Protein AF-A0AAP4BSV8-F1 (afdb_monomer)

Foldseek 3Di:
DDDDDDDDDDDDDDDDDDDDPDDPDDPQPDPDPDPPDPPPDPLLVLLVVLLCVQVPAFADPLFDFAEAEDADQFQLVLCVSQAQADQEEEEFEPFLQRLLQSLLLLLLQLHAYTYDDPVCPVVVVVVCVRRQHQEYEYGADHPDDADDDSHGYDYDLQDQVSSCLQRVDRADEDEDADLLCLLVVSLPDARSDRYGYGHPVTGGHHDDDDRDHYHHRDDQARPSNHRQEEEESPFNSSSSSNCSSNVHRYHHAPDLQLQPDSVNLSSCRNRLSGRYYYGHCRCPGSPSNSVSSVVNSVNSVVVVVVVVVVVVVVVD

Mean predicted aligned error: 10.17 Å

pLDDT: mean 84.49, std 20.5, range [28.52, 98.69]

Solvent-accessible surface area (backbone atoms only — not comparable to full-atom values): 17661 Å² total; per-residue (Å²): 141,84,84,88,84,84,87,82,90,81,92,79,91,80,81,92,78,81,84,76,80,80,76,84,72,79,82,78,77,74,88,68,82,71,81,76,78,82,73,84,60,67,65,55,62,54,36,56,49,30,19,49,62,56,64,72,56,67,54,48,83,89,54,61,71,33,42,43,49,49,62,62,73,39,13,64,66,46,35,64,74,70,45,82,55,35,57,31,38,35,37,12,18,86,43,67,23,22,42,31,45,38,32,24,53,15,16,34,21,36,24,44,35,31,46,53,48,82,91,46,45,69,57,54,54,49,48,40,60,67,25,56,30,46,33,36,43,29,21,62,82,46,100,68,76,77,40,88,68,93,35,39,43,49,71,57,40,62,41,73,66,52,47,25,42,28,66,78,40,78,63,49,77,44,76,38,77,53,80,67,45,50,36,52,57,49,45,69,54,56,56,62,38,55,52,32,46,39,35,68,82,40,70,67,75,66,52,90,78,75,94,57,77,62,58,65,71,48,73,74,66,34,79,86,22,50,52,56,32,39,31,38,54,86,22,39,48,43,39,46,25,31,41,23,11,31,52,35,70,53,44,72,32,91,49,83,55,36,75,85,32,65,70,33,30,29,76,48,29,75,31,42,67,22,45,28,40,35,43,18,58,87,57,50,50,34,67,55,37,22,46,48,46,51,53,23,51,55,50,48,53,52,53,43,56,54,51,54,55,54,59,59,65,75,75,111

Nearest PDB structures (foldseek):
  8iqu-assembly1_A  TM=2.273E-01  e=2.291E-02  Mycobacterium tuberculosis
  2nt4-assembly1_A  TM=2.926E-01  e=5.417E-01  Myxococcus xanthus
  3kd8-assembly1_A  TM=3.558E-01  e=9.954E-01  Thermoplasma acidophilum
  4a8p-assembly2_F  TM=1.954E-01  e=2.948E-01  Enterococcus faecalis
  8b2l-assembly1_Z1  TM=3.289E-01  e=7.411E+00  Nicotiana tabacum

Structure (mmCIF, N/CA/C/O backbone):
data_AF-A0AAP4BSV8-F1
#
_entry.id   AF-A0AAP4BSV8-F1
#
loop_
_atom_site.group_PDB
_atom_site.id
_atom_site.type_symbol
_atom_site.label_atom_id
_atom_site.label_alt_id
_atom_site.label_comp_id
_atom_site.label_asym_id
_atom_site.label_entity_id
_atom_site.label_seq_id
_atom_site.pdbx_PDB_ins_code
_atom_site.Cartn_x
_atom_site.Cartn_y
_atom_site.Cartn_z
_atom_site.occupancy
_atom_site.B_iso_or_equiv
_atom_site.auth_seq_id
_atom_site.auth_comp_id
_atom_site.auth_asym_id
_atom_site.auth_atom_id
_atom_site.pdbx_PDB_model_num
ATOM 1 N N . MET A 1 1 ? 46.803 75.742 -27.171 1.00 46.88 1 MET A N 1
ATOM 2 C CA . MET A 1 1 ? 45.888 75.940 -26.024 1.00 46.88 1 MET A CA 1
ATOM 3 C C . MET A 1 1 ? 44.944 77.103 -26.312 1.00 46.88 1 MET A C 1
ATOM 5 O O . MET A 1 1 ? 45.429 78.212 -26.496 1.00 46.88 1 MET A O 1
ATOM 9 N N . PRO A 1 2 ? 43.637 76.834 -26.452 1.00 40.62 2 PRO A N 1
ATOM 10 C CA . PRO A 1 2 ? 42.575 77.647 -25.816 1.00 40.62 2 PRO A CA 1
ATOM 11 C C . PRO A 1 2 ? 41.444 76.742 -25.249 1.00 40.62 2 PRO A C 1
ATOM 13 O O . PRO A 1 2 ? 41.172 75.685 -25.802 1.00 40.62 2 PRO A O 1
ATOM 16 N N . ARG A 1 3 ? 40.975 76.916 -24.003 1.00 32.66 3 ARG A N 1
ATOM 17 C CA . ARG A 1 3 ? 39.917 77.807 -23.453 1.00 32.66 3 ARG A CA 1
ATOM 18 C C . ARG A 1 3 ? 38.458 77.500 -23.868 1.00 32.66 3 ARG A C 1
ATOM 20 O O . ARG A 1 3 ? 38.075 77.717 -25.007 1.00 32.66 3 ARG A O 1
ATOM 27 N N . LEU A 1 4 ? 37.695 77.063 -22.849 1.00 39.03 4 LEU A N 1
ATOM 28 C CA . LEU A 1 4 ? 36.271 77.275 -22.502 1.00 39.03 4 LEU A CA 1
ATOM 29 C C . LEU A 1 4 ? 35.324 77.915 -23.547 1.00 39.03 4 LEU A C 1
ATOM 31 O O . LEU A 1 4 ? 35.556 79.057 -23.928 1.00 39.03 4 LEU A O 1
ATOM 35 N N . ASN A 1 5 ? 34.157 77.303 -23.826 1.00 33.84 5 ASN A N 1
ATOM 36 C CA . ASN A 1 5 ? 32.865 77.580 -23.146 1.00 33.84 5 ASN A CA 1
ATOM 37 C C . ASN A 1 5 ? 31.612 77.026 -23.884 1.00 33.84 5 ASN A C 1
ATOM 39 O O . ASN A 1 5 ? 31.469 77.190 -25.086 1.00 33.84 5 ASN A O 1
ATOM 43 N N . HIS A 1 6 ? 30.655 76.557 -23.066 1.00 32.72 6 HIS A N 1
ATOM 44 C CA . HIS A 1 6 ? 29.184 76.722 -23.142 1.00 32.72 6 HIS A CA 1
ATOM 45 C C . HIS A 1 6 ? 28.237 75.879 -24.036 1.00 32.72 6 HIS A C 1
ATOM 47 O O . HIS A 1 6 ? 28.282 75.939 -25.257 1.00 32.72 6 HIS A O 1
ATOM 53 N N . ARG A 1 7 ? 27.209 75.359 -23.317 1.00 32.00 7 ARG A N 1
ATOM 54 C CA . ARG A 1 7 ? 25.791 75.074 -23.674 1.00 32.00 7 ARG A CA 1
ATOM 55 C C . ARG A 1 7 ? 25.569 73.802 -24.526 1.00 32.00 7 ARG A C 1
ATOM 57 O O . ARG A 1 7 ? 26.302 73.562 -25.463 1.00 32.00 7 ARG A O 1
ATOM 64 N N . SER A 1 8 ? 24.636 72.889 -24.230 1.00 33.53 8 SER A N 1
ATOM 65 C CA . SER A 1 8 ? 23.230 73.069 -23.842 1.00 33.53 8 SER A CA 1
ATOM 66 C C . SER A 1 8 ? 22.633 71.826 -23.156 1.00 33.53 8 SER A C 1
ATOM 68 O O . SER A 1 8 ? 23.119 70.710 -23.298 1.00 33.53 8 SER A O 1
ATOM 70 N N . VAL A 1 9 ? 21.532 72.074 -22.451 1.00 38.56 9 VAL A N 1
ATOM 71 C CA . VAL A 1 9 ? 20.581 71.144 -21.824 1.00 38.56 9 VAL A CA 1
ATOM 72 C C . VAL A 1 9 ? 19.938 70.193 -22.842 1.00 38.56 9 VAL A C 1
ATOM 74 O O . VAL A 1 9 ? 19.409 70.676 -23.837 1.00 38.56 9 VAL A O 1
ATOM 77 N N . VAL A 1 10 ? 19.864 68.892 -22.528 1.00 35.00 10 VAL A N 1
ATOM 78 C CA . VAL A 1 10 ? 18.750 68.003 -22.917 1.00 35.00 10 VAL A CA 1
ATOM 79 C C . VAL A 1 10 ? 18.507 67.015 -21.773 1.00 35.00 10 VAL A C 1
ATOM 81 O O . VAL A 1 10 ? 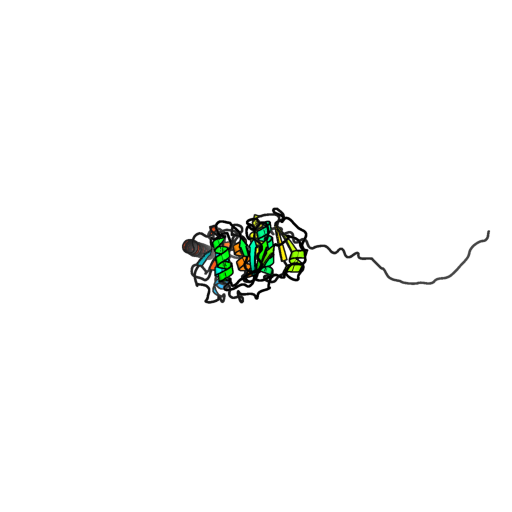19.396 66.260 -21.387 1.00 35.00 10 VAL A O 1
ATOM 84 N N . ALA A 1 11 ? 17.300 67.049 -21.214 1.00 37.69 11 ALA A N 1
ATOM 85 C CA . ALA A 1 11 ? 16.791 66.038 -20.300 1.00 37.69 11 ALA A CA 1
ATOM 86 C C . ALA A 1 11 ? 16.313 64.818 -21.101 1.00 37.69 11 ALA A C 1
ATOM 88 O O . ALA A 1 11 ? 15.566 64.977 -22.065 1.00 37.69 11 ALA A O 1
ATOM 89 N N . ALA A 1 12 ? 16.692 63.613 -20.675 1.00 35.62 12 ALA A N 1
ATOM 90 C CA . ALA A 1 12 ? 16.056 62.374 -21.106 1.00 35.62 12 ALA A CA 1
ATOM 91 C C . ALA A 1 12 ? 15.935 61.421 -19.908 1.00 35.62 12 ALA A C 1
ATOM 93 O O . ALA A 1 12 ? 16.920 60.912 -19.379 1.00 35.62 12 ALA A O 1
ATOM 94 N N . VAL A 1 13 ? 14.692 61.236 -19.472 1.00 42.44 13 VAL A N 1
ATOM 95 C CA . VAL A 1 13 ? 14.229 60.214 -18.531 1.00 42.44 13 VAL A CA 1
ATOM 96 C C . VAL A 1 13 ? 14.173 58.887 -19.281 1.00 42.44 13 VAL A C 1
ATOM 98 O O . VAL A 1 13 ? 13.345 58.792 -20.179 1.00 42.44 13 VAL A O 1
ATOM 101 N N . ILE A 1 14 ? 14.972 57.871 -18.920 1.00 38.41 14 ILE A N 1
ATOM 102 C CA . ILE A 1 14 ? 14.702 56.466 -19.291 1.00 38.41 14 ILE A CA 1
ATOM 103 C C . ILE A 1 14 ? 15.119 55.502 -18.163 1.00 38.41 14 ILE A C 1
ATOM 105 O O . ILE A 1 14 ? 16.295 55.316 -17.872 1.00 38.41 14 ILE A O 1
ATOM 109 N N . ALA A 1 15 ? 14.076 54.928 -17.558 1.00 34.94 15 ALA A N 1
ATOM 110 C CA . ALA A 1 15 ? 13.873 53.560 -17.075 1.00 34.94 15 ALA A CA 1
ATOM 111 C C . ALA A 1 15 ? 15.002 52.802 -16.348 1.00 34.94 15 ALA A C 1
ATOM 113 O O . ALA A 1 15 ? 15.969 52.319 -16.932 1.00 34.94 15 ALA A O 1
ATOM 114 N N . ALA A 1 16 ? 14.734 52.546 -15.065 1.00 40.34 16 ALA A N 1
ATOM 115 C CA . ALA A 1 16 ? 15.306 51.455 -14.294 1.00 40.34 16 ALA A CA 1
ATOM 116 C C . ALA A 1 16 ? 15.077 50.104 -14.996 1.00 40.34 16 ALA A C 1
ATOM 118 O O . ALA A 1 16 ? 13.943 49.725 -15.274 1.00 40.34 16 ALA A O 1
ATOM 119 N N . SER A 1 17 ? 16.158 49.368 -15.240 1.00 38.34 17 SER A N 1
ATOM 120 C CA . SER A 1 17 ? 16.124 47.941 -15.566 1.00 38.34 17 SER A CA 1
ATOM 121 C C . SER A 1 17 ? 16.966 47.211 -14.527 1.00 38.34 17 SER A C 1
ATOM 123 O O . SER A 1 17 ? 18.169 47.028 -14.689 1.00 38.34 17 SER A O 1
ATOM 125 N N . GLY A 1 18 ? 16.329 46.863 -13.408 1.00 37.81 18 GLY A N 1
ATOM 126 C CA . GLY A 1 18 ? 16.858 45.879 -12.474 1.00 37.81 18 GLY A CA 1
ATOM 127 C C . GLY A 1 18 ? 16.617 44.494 -13.059 1.00 37.81 18 GLY A C 1
ATOM 128 O O . GLY A 1 18 ? 15.476 44.047 -13.138 1.00 37.81 18 GLY A O 1
ATOM 129 N N . LEU A 1 19 ? 17.689 43.841 -13.501 1.00 37.50 19 LEU A N 1
ATOM 130 C CA . LEU A 1 19 ? 17.697 42.424 -13.847 1.00 37.50 19 LEU A CA 1
ATOM 131 C C . LEU A 1 19 ? 17.402 41.618 -12.576 1.00 37.50 19 LEU A C 1
ATOM 133 O O . LEU A 1 19 ? 18.272 41.452 -11.724 1.00 37.50 19 LEU A O 1
ATOM 137 N N . VAL A 1 20 ? 16.168 41.137 -12.439 1.00 38.03 20 VAL A N 1
ATOM 138 C CA . VAL A 1 20 ? 15.839 40.078 -11.483 1.00 38.03 20 VAL A CA 1
ATOM 139 C C . VAL A 1 20 ? 16.208 38.767 -12.160 1.00 38.03 20 VAL A C 1
ATOM 141 O O . VAL A 1 20 ? 15.549 38.329 -13.100 1.00 38.03 20 VAL A O 1
ATOM 144 N N . VAL A 1 21 ? 17.305 38.165 -11.711 1.00 39.47 21 VAL A N 1
ATOM 145 C CA . VAL A 1 21 ? 17.644 36.785 -12.053 1.00 39.47 21 VAL A CA 1
ATOM 146 C C . VAL A 1 21 ? 16.667 35.904 -11.276 1.00 39.47 21 VAL A C 1
ATOM 148 O O . VAL A 1 21 ? 16.789 35.755 -10.062 1.00 39.47 21 VAL A O 1
ATOM 151 N N . SER A 1 22 ? 15.651 35.373 -11.957 1.00 36.69 22 SER A N 1
ATOM 152 C CA . SER A 1 22 ? 14.768 34.352 -11.395 1.00 36.69 22 SER A CA 1
ATOM 153 C C . SER A 1 22 ? 15.558 33.059 -11.203 1.00 36.69 22 SER A C 1
ATOM 155 O O . SER A 1 22 ? 15.749 32.283 -12.136 1.00 36.69 22 SER A O 1
ATOM 157 N N . SER A 1 23 ? 16.026 32.846 -9.976 1.00 32.56 23 SER A N 1
ATOM 158 C CA . SER A 1 23 ? 16.432 31.537 -9.472 1.00 32.56 23 SER A CA 1
ATOM 159 C C . SER A 1 23 ? 15.206 30.622 -9.481 1.00 32.56 23 SER A C 1
ATOM 161 O O . SER A 1 23 ? 14.243 30.879 -8.759 1.00 32.56 23 SER A O 1
ATOM 163 N N . CYS A 1 24 ? 15.222 29.573 -10.304 1.00 31.25 24 CYS A N 1
ATOM 164 C CA . CYS A 1 24 ? 14.323 28.438 -10.127 1.00 31.25 24 CYS A CA 1
ATOM 165 C C . CYS A 1 24 ? 14.806 27.674 -8.895 1.00 31.25 24 CYS A C 1
ATOM 167 O O . CYS A 1 24 ? 15.726 26.867 -8.974 1.00 31.25 24 CYS A O 1
ATOM 169 N N . SER A 1 25 ? 14.237 27.999 -7.740 1.00 28.52 25 SER A N 1
ATOM 170 C CA . SER A 1 25 ? 14.427 27.222 -6.522 1.00 28.52 25 SER A CA 1
ATOM 171 C C . SER A 1 25 ? 13.601 25.946 -6.657 1.00 28.52 25 SER A C 1
ATOM 173 O O . SER A 1 25 ? 12.371 26.010 -6.662 1.00 28.52 25 SER A O 1
ATOM 175 N N . SER A 1 26 ? 14.267 24.801 -6.777 1.00 33.31 26 SER A N 1
ATOM 176 C CA . SER A 1 26 ? 13.668 23.505 -6.476 1.00 33.31 26 SER A CA 1
ATOM 177 C C . SER A 1 26 ? 13.099 23.573 -5.059 1.00 33.31 26 SER A C 1
ATOM 179 O O . SER A 1 26 ? 13.812 23.855 -4.093 1.00 33.31 26 SER A O 1
ATOM 181 N N . VAL A 1 27 ? 11.787 23.398 -4.930 1.00 35.03 27 VAL A N 1
ATOM 182 C CA . VAL A 1 27 ? 11.138 23.284 -3.626 1.00 35.03 27 VAL A CA 1
ATOM 183 C C . VAL A 1 27 ? 11.462 21.886 -3.110 1.00 35.03 27 VAL A C 1
ATOM 185 O O . VAL A 1 27 ? 10.735 20.938 -3.369 1.00 35.03 27 VAL A O 1
ATOM 188 N N . GLN A 1 28 ? 12.587 21.755 -2.409 1.00 33.84 28 GLN A N 1
ATOM 189 C CA . GLN A 1 28 ? 12.872 20.595 -1.570 1.00 33.84 28 GLN A CA 1
ATOM 190 C C . GLN A 1 28 ? 11.806 20.582 -0.461 1.00 33.84 28 GLN A C 1
ATOM 192 O O . GLN A 1 28 ? 11.874 21.372 0.487 1.00 33.84 28 GLN A O 1
ATOM 197 N N . GLN A 1 29 ? 10.776 19.744 -0.584 1.00 39.06 29 GLN A N 1
ATOM 198 C CA . GLN A 1 29 ? 9.892 19.458 0.543 1.00 39.06 29 GLN A CA 1
ATOM 199 C C . GLN A 1 29 ? 10.642 18.545 1.512 1.00 39.06 29 GLN A C 1
ATOM 201 O O . GLN A 1 29 ? 10.517 17.326 1.478 1.00 39.06 29 GLN A O 1
ATOM 206 N N . ASN A 1 30 ? 11.437 19.153 2.390 1.00 30.92 30 ASN A N 1
ATOM 207 C CA . ASN A 1 30 ? 11.911 18.471 3.583 1.00 30.92 30 ASN A CA 1
ATOM 208 C C . ASN A 1 30 ? 10.678 18.087 4.411 1.00 30.92 30 ASN A C 1
ATOM 210 O O . ASN A 1 30 ? 9.953 18.962 4.894 1.00 30.92 30 ASN A O 1
ATOM 214 N N . PHE A 1 31 ? 10.444 16.786 4.582 1.00 37.56 31 PHE A N 1
ATOM 215 C CA . PHE A 1 31 ? 9.524 16.250 5.583 1.00 37.56 31 PHE A CA 1
ATOM 216 C C . PHE A 1 31 ? 10.118 16.486 6.982 1.00 37.56 31 PHE A C 1
ATOM 218 O O . PHE A 1 31 ? 10.546 15.566 7.670 1.00 37.56 31 PHE A O 1
ATOM 225 N N . GLU A 1 32 ? 10.184 17.749 7.406 1.00 32.62 32 GLU A N 1
ATOM 226 C CA . GLU A 1 32 ? 10.382 18.088 8.809 1.00 32.62 32 GLU A CA 1
ATOM 227 C C . GLU A 1 32 ? 9.056 17.874 9.540 1.00 32.62 32 GLU A C 1
ATOM 229 O O . GLU A 1 32 ? 8.048 18.537 9.274 1.00 32.62 32 GLU A O 1
ATOM 234 N N . SER A 1 33 ? 9.067 16.925 10.472 1.00 39.56 33 SER A N 1
ATOM 235 C CA . SER A 1 33 ? 7.995 16.645 11.420 1.00 39.56 33 SER A CA 1
ATOM 236 C C . SER A 1 33 ? 7.622 17.930 12.158 1.00 39.56 33 SER A C 1
ATOM 238 O O . SER A 1 33 ? 8.294 18.335 13.108 1.00 39.56 33 SER A O 1
ATOM 240 N N . ARG A 1 34 ? 6.553 18.610 11.730 1.00 30.83 34 ARG A N 1
ATOM 241 C CA . ARG A 1 34 ? 6.022 19.744 12.493 1.00 30.83 34 ARG A CA 1
ATOM 242 C C . ARG A 1 34 ? 5.611 19.231 13.877 1.00 30.83 34 ARG A C 1
ATOM 244 O O . ARG A 1 34 ? 4.806 18.301 13.942 1.00 30.83 34 ARG A O 1
ATOM 251 N N . PRO A 1 35 ? 6.095 19.827 14.983 1.00 32.84 35 PRO A N 1
ATOM 252 C CA . PRO A 1 35 ? 5.548 19.546 16.300 1.00 32.84 35 PRO A CA 1
ATOM 253 C C . PRO A 1 35 ? 4.072 19.940 16.277 1.00 32.84 35 PRO A C 1
ATOM 255 O O . PRO A 1 35 ? 3.742 21.107 16.058 1.00 32.84 35 PRO A O 1
ATOM 258 N N . PHE A 1 36 ? 3.187 18.958 16.425 1.00 43.47 36 PHE A N 1
ATOM 259 C CA . PHE A 1 36 ? 1.752 19.188 16.339 1.00 43.47 36 PHE A CA 1
ATOM 260 C C . PHE A 1 36 ? 1.320 20.085 17.502 1.00 43.47 36 PHE A C 1
ATOM 262 O O . PHE A 1 36 ? 1.534 19.769 18.677 1.00 43.47 36 PHE A O 1
ATOM 269 N N . GLU A 1 37 ? 0.748 21.240 17.173 1.00 32.34 37 GLU A N 1
ATOM 270 C CA . GLU A 1 37 ? 0.267 22.203 18.151 1.00 32.34 37 GLU A CA 1
ATOM 271 C C . GLU A 1 37 ? -0.850 21.541 18.969 1.00 32.34 37 GLU A C 1
ATOM 273 O O . GLU A 1 37 ? -1.891 21.140 18.440 1.00 32.34 37 GLU A O 1
ATOM 278 N N . LYS A 1 38 ? -0.600 21.359 20.271 1.00 34.72 38 LYS A N 1
ATOM 279 C CA . LYS A 1 38 ? -1.484 20.673 21.220 1.00 34.72 38 LYS A CA 1
ATOM 280 C C . LYS A 1 38 ? -2.766 21.487 21.413 1.00 34.72 38 LYS A C 1
ATOM 282 O O . LYS A 1 38 ? -2.924 22.216 22.393 1.00 34.72 38 LYS A O 1
ATOM 287 N N . THR A 1 39 ? -3.690 21.371 20.464 1.00 37.72 39 THR A N 1
ATOM 288 C CA . THR A 1 39 ? -5.001 22.013 20.537 1.00 37.72 39 THR A CA 1
ATOM 289 C C . THR A 1 39 ? -5.769 21.371 21.684 1.00 37.72 39 THR A C 1
ATOM 291 O O . THR A 1 39 ? -6.275 20.256 21.592 1.00 37.72 39 THR A O 1
ATOM 294 N N . THR A 1 40 ? -5.832 22.095 22.798 1.00 41.22 40 THR A N 1
ATOM 295 C CA . THR A 1 40 ? -6.546 21.729 24.029 1.00 41.22 40 THR A CA 1
ATOM 296 C C . THR A 1 40 ? -8.054 21.968 23.850 1.00 41.22 40 THR A C 1
ATOM 298 O O . THR A 1 40 ? -8.695 22.636 24.655 1.00 41.22 40 THR A O 1
ATOM 301 N N . SER A 1 41 ? -8.638 21.467 22.759 1.00 42.50 41 SER A N 1
ATOM 302 C CA . SER A 1 41 ? -10.089 21.274 22.694 1.00 42.50 41 SER A CA 1
ATOM 303 C C . SER A 1 41 ? -10.416 19.998 23.465 1.00 42.50 41 SER A C 1
ATOM 305 O O . SER A 1 41 ? -9.626 19.054 23.450 1.00 42.50 41 SER A O 1
ATOM 307 N N . ALA A 1 42 ? -11.531 19.981 24.199 1.00 53.31 42 ALA A N 1
ATOM 308 C CA . ALA A 1 42 ? -11.910 18.874 25.070 1.00 53.31 42 ALA A CA 1
ATOM 309 C C . ALA A 1 42 ? -11.881 17.548 24.292 1.00 53.31 42 ALA A C 1
ATOM 311 O O . ALA A 1 42 ? -12.750 17.275 23.467 1.00 53.31 42 ALA A O 1
ATOM 312 N N . ILE A 1 43 ? -10.857 16.744 24.578 1.00 60.38 43 ILE A N 1
ATOM 313 C CA . ILE A 1 43 ? -10.522 15.487 23.904 1.00 60.38 43 ILE A CA 1
ATOM 314 C C . ILE A 1 43 ? -11.758 14.598 23.619 1.00 60.38 43 ILE A C 1
ATOM 316 O O . ILE A 1 43 ? -11.852 14.073 22.511 1.00 60.38 43 ILE A O 1
ATOM 320 N N . PRO A 1 44 ? -12.755 14.464 24.522 1.00 57.97 44 PRO A N 1
ATOM 321 C CA . PRO A 1 44 ? -13.939 13.644 24.250 1.00 57.97 44 PRO A CA 1
ATOM 322 C C . PRO A 1 44 ? -14.853 14.149 23.123 1.00 57.97 44 PRO A C 1
ATOM 324 O O . PRO A 1 44 ? -15.374 13.344 22.349 1.00 57.97 44 PRO A O 1
ATOM 327 N N . THR A 1 45 ? -15.013 15.468 22.969 1.00 62.75 45 THR A N 1
ATOM 328 C CA . THR A 1 45 ? -15.819 16.054 21.884 1.00 62.75 45 THR A CA 1
ATOM 329 C C . THR A 1 45 ? -15.213 15.720 20.520 1.00 62.75 45 THR A C 1
ATOM 331 O O . THR A 1 45 ? -15.944 15.406 19.581 1.00 62.75 45 THR A O 1
ATOM 334 N N . ALA A 1 46 ? -13.879 15.698 20.432 1.00 77.81 46 ALA A N 1
ATOM 335 C CA . ALA A 1 46 ? -13.162 15.310 19.220 1.00 77.81 46 ALA A CA 1
ATOM 336 C C . ALA A 1 46 ? -13.372 13.824 18.866 1.00 77.81 46 ALA A C 1
ATOM 338 O O . ALA A 1 46 ? -13.555 13.499 17.696 1.00 77.81 46 ALA A O 1
ATOM 339 N N . ILE A 1 47 ? -13.432 12.924 19.857 1.00 86.56 47 ILE A N 1
ATOM 340 C CA . ILE A 1 47 ? -13.689 11.491 19.617 1.00 86.56 47 ILE A CA 1
ATOM 341 C C . ILE A 1 47 ? -15.118 11.243 19.122 1.00 86.56 47 ILE A C 1
ATOM 343 O O . ILE A 1 47 ? -15.320 10.442 18.211 1.00 86.56 47 ILE A O 1
ATOM 347 N N . ASN A 1 48 ? -16.120 11.923 19.685 1.00 86.25 48 ASN A N 1
ATOM 348 C CA . ASN A 1 48 ? -17.507 11.779 19.228 1.00 86.25 48 ASN A CA 1
ATOM 349 C C . ASN A 1 48 ? -17.706 12.332 17.809 1.00 86.25 48 ASN A C 1
ATOM 351 O O . ASN A 1 48 ? -18.431 11.731 17.014 1.00 86.25 48 ASN A O 1
ATOM 355 N N . GLN A 1 49 ? -17.024 13.428 17.468 1.00 88.56 49 GLN A N 1
ATOM 356 C CA . GLN A 1 49 ? -16.996 13.939 16.101 1.00 88.56 49 GLN A CA 1
ATOM 357 C C . GLN A 1 49 ? -16.338 12.933 15.145 1.00 88.56 49 GLN A C 1
ATOM 359 O O . GLN A 1 49 ? -16.958 12.552 14.155 1.00 88.56 49 GLN A O 1
ATOM 364 N N . ALA A 1 50 ? -15.143 12.437 15.477 1.00 91.38 50 ALA A N 1
ATOM 365 C CA . ALA A 1 50 ? -14.438 11.453 14.657 1.00 91.38 50 ALA A CA 1
ATOM 366 C C . ALA A 1 50 ? -15.255 10.162 14.471 1.00 91.38 50 ALA A C 1
ATOM 368 O O . ALA A 1 50 ? -15.332 9.623 13.370 1.00 91.38 50 ALA A O 1
ATOM 369 N N . ARG A 1 51 ? -15.952 9.704 15.522 1.00 92.81 51 ARG A N 1
ATOM 370 C CA . ARG A 1 51 ? -16.906 8.587 15.451 1.00 92.81 51 ARG A CA 1
ATOM 371 C C . ARG A 1 51 ? -17.993 8.841 14.407 1.00 92.81 51 ARG A C 1
ATOM 373 O O . ARG A 1 51 ? -18.272 7.965 13.596 1.00 92.81 51 ARG A O 1
ATOM 380 N N . SER A 1 52 ? -18.606 10.023 14.429 1.00 92.00 52 SER A N 1
ATOM 381 C CA . SER A 1 52 ? -19.638 10.408 13.458 1.00 92.00 52 SER A CA 1
ATOM 382 C C . SER A 1 52 ? -19.081 10.422 12.031 1.00 92.00 52 SER A C 1
ATOM 384 O O . SER A 1 52 ? -19.671 9.834 11.130 1.00 92.00 52 SER A O 1
ATOM 386 N N . GLU A 1 53 ? -17.904 11.017 11.827 1.00 91.25 53 GLU A N 1
ATOM 387 C CA . GLU A 1 53 ? -17.233 11.060 10.521 1.00 91.25 53 GLU A CA 1
ATOM 388 C C . GLU A 1 53 ? -16.890 9.665 9.987 1.00 91.25 53 GLU A C 1
ATOM 390 O O . GLU A 1 53 ? -17.018 9.416 8.790 1.00 91.25 53 GLU A O 1
ATOM 395 N N . ASN A 1 54 ? -16.485 8.744 10.861 1.00 93.38 54 ASN A N 1
ATOM 396 C CA . ASN A 1 54 ? -16.181 7.366 10.489 1.00 93.38 54 ASN A CA 1
ATOM 397 C C . ASN A 1 54 ? -17.438 6.574 10.112 1.00 93.38 54 ASN A C 1
ATOM 399 O O . ASN A 1 54 ? -17.405 5.820 9.142 1.00 93.38 54 ASN A O 1
ATOM 403 N N . LEU A 1 55 ? -18.538 6.757 10.848 1.00 91.19 55 LEU A N 1
ATOM 404 C CA . LEU A 1 55 ? -19.796 6.032 10.632 1.00 91.19 55 LEU A CA 1
ATOM 405 C C . LEU A 1 55 ? -20.626 6.575 9.459 1.00 91.19 55 LEU A C 1
ATOM 407 O O . LEU A 1 55 ? -21.370 5.815 8.849 1.00 91.19 55 LEU A O 1
ATOM 411 N N . ASN A 1 56 ? -20.495 7.860 9.117 1.00 89.62 56 ASN A N 1
ATOM 412 C CA . ASN A 1 56 ? -21.253 8.490 8.027 1.00 89.62 56 ASN A CA 1
ATOM 413 C C . ASN A 1 56 ? -20.664 8.228 6.627 1.00 89.62 56 ASN A C 1
ATOM 415 O O . ASN A 1 56 ? -21.082 8.857 5.654 1.00 89.62 56 ASN A O 1
ATOM 419 N N . ARG A 1 57 ? -19.671 7.341 6.501 1.00 86.56 57 ARG A N 1
ATOM 420 C CA . ARG A 1 57 ? -19.059 7.005 5.210 1.00 86.56 57 ARG A CA 1
ATOM 421 C C . ARG A 1 57 ? -19.938 6.019 4.447 1.00 86.56 57 ARG A C 1
ATOM 423 O O . ARG A 1 57 ? -20.380 5.019 5.003 1.00 86.56 57 ARG A O 1
ATOM 430 N N . PHE A 1 58 ? -20.114 6.266 3.154 1.00 87.44 58 PHE A N 1
ATOM 431 C CA . PHE A 1 58 ? -20.638 5.261 2.236 1.00 87.44 58 PHE A CA 1
ATOM 432 C C . PHE A 1 58 ? -19.505 4.301 1.879 1.00 87.44 58 PHE A C 1
ATOM 434 O O . PHE A 1 58 ? -18.491 4.723 1.325 1.00 87.44 58 PHE A O 1
ATOM 441 N N . VAL A 1 59 ? -19.662 3.031 2.244 1.00 89.12 59 VAL A N 1
ATOM 442 C CA . VAL A 1 59 ? -18.692 1.969 1.962 1.00 89.12 59 VAL A CA 1
ATOM 443 C C . VAL A 1 59 ? -19.338 0.961 1.024 1.00 89.12 59 VAL A C 1
ATOM 445 O O . VAL A 1 59 ? -20.514 0.649 1.186 1.00 89.12 59 VAL A O 1
ATOM 448 N N . ASP A 1 60 ? -18.582 0.491 0.034 1.00 87.00 60 ASP A N 1
ATOM 449 C CA . ASP A 1 60 ? -19.053 -0.510 -0.926 1.00 87.00 60 ASP A CA 1
ATOM 450 C C . ASP A 1 60 ? -19.434 -1.813 -0.197 1.00 87.00 60 ASP A C 1
ATOM 452 O O . ASP A 1 60 ? -18.674 -2.299 0.644 1.00 87.00 60 ASP A O 1
ATOM 456 N N . ASP A 1 61 ? -20.589 -2.395 -0.538 1.00 85.69 61 ASP A N 1
ATOM 457 C CA . ASP A 1 61 ? -21.115 -3.629 0.067 1.00 85.69 61 ASP A CA 1
ATOM 458 C C . ASP A 1 61 ? -20.189 -4.844 -0.131 1.00 85.69 61 ASP A C 1
ATOM 460 O O . ASP A 1 61 ? -20.321 -5.858 0.561 1.00 85.69 61 ASP A O 1
ATOM 464 N N . ALA A 1 62 ? -19.240 -4.763 -1.071 1.00 85.69 62 ALA A N 1
ATOM 465 C CA . ALA A 1 62 ? -18.187 -5.757 -1.231 1.00 85.69 62 ALA A CA 1
ATOM 466 C C . ALA A 1 62 ? -17.278 -5.862 0.006 1.00 85.69 62 ALA A C 1
ATOM 468 O O . ALA A 1 62 ? -16.696 -6.927 0.234 1.00 85.69 62 ALA A O 1
ATOM 469 N N . TYR A 1 63 ? -17.161 -4.794 0.802 1.00 86.12 63 TYR A N 1
ATOM 470 C CA . TYR A 1 63 ? -16.394 -4.808 2.039 1.00 86.12 63 TYR A CA 1
ATOM 471 C C . TYR A 1 63 ? -17.260 -5.282 3.201 1.00 86.12 63 TYR A C 1
ATOM 473 O O . TYR A 1 63 ? -18.335 -4.737 3.460 1.00 86.12 63 TYR A O 1
ATOM 481 N N . PRO A 1 64 ? -16.800 -6.290 3.957 1.00 82.81 64 PRO A N 1
ATOM 482 C CA . PRO A 1 64 ? -17.583 -6.798 5.060 1.00 82.81 64 PRO A CA 1
ATOM 483 C C . PRO A 1 64 ? -17.704 -5.719 6.142 1.00 82.81 64 PRO A C 1
ATOM 485 O O . PRO A 1 64 ? -16.726 -5.063 6.496 1.00 82.81 64 PRO A O 1
ATOM 488 N N . ASN A 1 65 ? -18.898 -5.583 6.721 1.00 90.12 65 ASN A N 1
ATOM 489 C CA . ASN A 1 65 ? -19.154 -4.689 7.850 1.00 90.12 65 ASN A CA 1
ATOM 490 C C . ASN A 1 65 ? -18.541 -5.251 9.151 1.00 90.12 65 ASN A C 1
ATOM 492 O O . ASN A 1 65 ? -19.250 -5.685 10.058 1.00 90.12 65 ASN A O 1
ATOM 496 N N . ARG A 1 66 ? -17.211 -5.373 9.176 1.00 94.38 66 ARG A N 1
ATOM 497 C CA . ARG A 1 66 ? -16.401 -5.881 10.285 1.00 94.38 66 ARG A CA 1
ATOM 498 C C . ARG A 1 66 ? -14.960 -5.392 10.160 1.00 94.38 66 ARG A C 1
ATOM 500 O O . ARG A 1 66 ? -14.487 -5.074 9.072 1.00 94.38 66 ARG A O 1
ATOM 507 N N . VAL A 1 67 ? -14.234 -5.485 11.268 1.00 97.56 67 VAL A N 1
ATOM 508 C CA . VAL A 1 67 ? -12.784 -5.285 11.290 1.00 97.56 67 VAL A CA 1
ATOM 509 C C . VAL A 1 67 ? -12.068 -6.440 10.581 1.00 97.56 67 VAL A C 1
ATOM 511 O O . VAL A 1 67 ? -12.283 -7.618 10.890 1.00 97.56 67 VAL A O 1
ATOM 514 N N . GLN A 1 68 ? -11.160 -6.107 9.674 1.00 97.50 68 GLN A N 1
ATOM 515 C CA . GLN A 1 68 ? -10.217 -7.009 9.024 1.00 97.50 68 GLN A CA 1
ATOM 516 C C . GLN A 1 68 ? -8.794 -6.556 9.349 1.00 97.50 68 GLN A C 1
ATOM 518 O O . GLN A 1 68 ? -8.478 -5.375 9.244 1.00 97.50 68 GLN A O 1
ATOM 523 N N . VAL A 1 69 ? -7.937 -7.491 9.748 1.00 97.75 69 VAL A N 1
ATOM 524 C CA . VAL A 1 69 ? -6.494 -7.251 9.843 1.00 97.75 69 VAL A CA 1
ATOM 525 C C . VAL A 1 69 ? -5.821 -8.083 8.763 1.00 97.75 69 VAL A C 1
ATOM 527 O O . VAL A 1 69 ? -6.015 -9.297 8.731 1.00 97.75 69 VAL A O 1
ATOM 530 N N . ILE A 1 70 ? -5.060 -7.431 7.888 1.00 97.88 70 ILE A N 1
ATOM 531 C CA . ILE A 1 70 ? -4.248 -8.082 6.855 1.00 97.88 70 ILE A CA 1
ATOM 532 C C . ILE A 1 70 ? -2.802 -8.053 7.343 1.00 97.88 70 ILE A C 1
ATOM 534 O O . ILE A 1 70 ? -2.184 -6.994 7.411 1.00 97.88 70 ILE A O 1
ATOM 538 N N . ALA A 1 71 ? -2.290 -9.213 7.746 1.00 95.00 71 ALA A N 1
ATOM 539 C CA . ALA A 1 71 ? -1.035 -9.372 8.490 1.00 95.00 71 ALA A CA 1
ATOM 540 C C . ALA A 1 71 ? 0.150 -9.852 7.625 1.00 95.00 71 ALA A C 1
ATOM 542 O O . ALA A 1 71 ? 1.197 -10.243 8.151 1.00 95.00 71 ALA A O 1
ATOM 543 N N . GLU A 1 72 ? -0.055 -9.871 6.314 1.00 94.94 72 GLU A N 1
ATOM 544 C CA . GLU A 1 72 ? 0.826 -10.454 5.309 1.00 94.94 72 GLU A CA 1
ATOM 545 C C . GLU A 1 72 ? 1.853 -9.426 4.792 1.00 94.94 72 GLU A C 1
ATOM 547 O O . GLU A 1 72 ? 1.550 -8.234 4.702 1.00 94.94 72 GLU A O 1
ATOM 552 N N . ASP A 1 73 ? 3.078 -9.882 4.501 1.00 95.31 73 ASP A N 1
ATOM 553 C CA . ASP A 1 73 ? 4.236 -9.002 4.265 1.00 95.31 73 ASP A CA 1
ATOM 554 C C . ASP A 1 73 ? 4.557 -8.766 2.784 1.00 95.31 73 ASP A C 1
ATOM 556 O O . ASP A 1 73 ? 5.183 -7.763 2.456 1.00 95.31 73 ASP A O 1
ATOM 560 N N . PHE A 1 74 ? 4.153 -9.672 1.892 1.00 97.81 74 PHE A N 1
ATOM 561 C CA . PHE A 1 74 ? 4.499 -9.678 0.471 1.00 97.81 74 PHE A CA 1
ATOM 562 C C . PHE A 1 74 ? 3.456 -8.987 -0.421 1.00 97.81 74 PHE A C 1
ATOM 564 O O . PHE A 1 74 ? 3.694 -8.800 -1.613 1.00 97.81 74 PHE A O 1
ATOM 571 N N . GLY A 1 75 ? 2.314 -8.572 0.127 1.00 97.81 75 GLY A N 1
ATOM 572 C CA . GLY A 1 75 ? 1.258 -7.854 -0.590 1.00 97.81 75 GLY A CA 1
ATOM 573 C C . GLY A 1 75 ? 0.279 -8.756 -1.347 1.00 97.81 75 GLY A C 1
ATOM 574 O O . GLY A 1 75 ? -0.615 -8.254 -2.021 1.00 97.81 75 GLY A O 1
ATOM 575 N N . LEU A 1 76 ? 0.385 -10.080 -1.233 1.00 98.25 76 LEU A N 1
ATOM 576 C CA . LEU A 1 76 ? -0.502 -11.026 -1.916 1.00 98.25 76 LEU A CA 1
ATOM 577 C C . LEU A 1 76 ? -1.948 -10.910 -1.422 1.00 98.25 76 LEU A C 1
ATOM 579 O O . LEU A 1 76 ? -2.885 -10.932 -2.224 1.00 98.25 76 LEU A O 1
ATOM 583 N N . GLU A 1 77 ? -2.149 -10.775 -0.109 1.00 97.62 77 GLU A N 1
ATOM 584 C CA . GLU A 1 77 ? -3.495 -10.641 0.461 1.00 97.62 77 GLU A CA 1
ATOM 585 C C . GLU A 1 77 ? -4.129 -9.294 0.108 1.00 97.62 77 GLU A C 1
ATOM 587 O O . GLU A 1 77 ? -5.295 -9.252 -0.284 1.00 97.62 77 GLU A O 1
ATOM 592 N N . THR A 1 78 ? -3.363 -8.199 0.169 1.00 97.69 78 THR A N 1
ATOM 593 C CA . THR A 1 78 ? -3.876 -6.871 -0.201 1.00 97.69 78 THR A CA 1
ATOM 594 C C . THR A 1 78 ? -4.199 -6.776 -1.686 1.00 97.69 78 THR A C 1
ATOM 596 O O . THR A 1 78 ? -5.220 -6.190 -2.048 1.00 97.69 78 THR A O 1
ATOM 599 N N . VAL A 1 79 ? -3.412 -7.412 -2.561 1.00 98.00 79 VAL A N 1
ATOM 600 C CA . VAL A 1 79 ? -3.761 -7.469 -3.983 1.00 98.00 79 VAL A CA 1
ATOM 601 C C . VAL A 1 79 ? -5.072 -8.226 -4.205 1.00 98.00 79 VAL A C 1
ATOM 603 O O . VAL A 1 79 ? -5.937 -7.731 -4.924 1.00 98.00 79 VAL A O 1
ATOM 606 N N . ARG A 1 80 ? -5.269 -9.385 -3.565 1.00 96.25 80 ARG A N 1
ATOM 607 C CA . ARG A 1 80 ? -6.517 -10.165 -3.693 1.00 96.25 80 ARG A CA 1
ATOM 608 C C . ARG A 1 80 ? -7.739 -9.434 -3.126 1.00 96.25 80 ARG A C 1
ATOM 610 O O . ARG A 1 80 ? -8.842 -9.600 -3.650 1.00 96.25 80 ARG A O 1
ATOM 617 N N . GLU A 1 81 ? -7.546 -8.632 -2.081 1.00 95.19 81 GLU A N 1
ATOM 618 C CA . GLU A 1 81 ? -8.596 -7.802 -1.483 1.00 95.19 81 GLU A CA 1
ATOM 619 C C . GLU A 1 81 ? -9.033 -6.680 -2.438 1.00 95.19 81 GLU A C 1
ATOM 621 O O . GLU A 1 81 ? -10.227 -6.463 -2.649 1.00 95.19 81 GLU A O 1
ATOM 626 N N . PHE A 1 82 ? -8.079 -5.987 -3.064 1.00 94.56 82 PHE A N 1
ATOM 627 C CA . PHE A 1 82 ? -8.352 -4.742 -3.791 1.00 94.56 82 PHE A CA 1
ATOM 628 C C . PHE A 1 82 ? -8.487 -4.907 -5.311 1.00 94.56 82 PHE A C 1
ATOM 630 O O . PHE A 1 82 ? -9.177 -4.128 -5.975 1.00 94.56 82 PHE A O 1
ATOM 637 N N . PHE A 1 83 ? -7.876 -5.932 -5.899 1.00 94.88 83 PHE A N 1
ATOM 638 C CA . PHE A 1 83 ? -7.799 -6.091 -7.347 1.00 94.88 83 PHE A CA 1
ATOM 639 C C . PHE A 1 83 ? -8.470 -7.393 -7.783 1.00 94.88 83 PHE A C 1
ATOM 641 O O . PHE A 1 83 ? -7.988 -8.492 -7.544 1.00 94.88 83 PHE A O 1
ATOM 648 N N . ARG A 1 84 ? -9.600 -7.265 -8.489 1.00 92.31 84 ARG A N 1
ATOM 649 C CA . ARG A 1 84 ? -10.299 -8.409 -9.112 1.00 92.31 84 ARG A CA 1
ATOM 650 C C . ARG A 1 84 ? -9.700 -8.845 -10.450 1.00 92.31 84 ARG A C 1
ATOM 652 O O . ARG A 1 84 ? -9.937 -9.956 -10.896 1.00 92.31 84 ARG A O 1
ATOM 659 N N . GLN A 1 85 ? -9.006 -7.930 -11.112 1.00 94.25 85 GLN A N 1
ATOM 660 C CA . GLN A 1 85 ? -8.334 -8.114 -12.396 1.00 94.25 85 GLN A CA 1
ATOM 661 C C . GLN A 1 85 ? -7.291 -7.013 -12.525 1.00 94.25 85 GLN A C 1
ATOM 663 O O . GLN A 1 85 ? -7.529 -5.916 -12.015 1.00 94.25 85 GLN A O 1
ATOM 668 N N . SER A 1 86 ? -6.191 -7.242 -13.225 1.00 95.62 86 SER A N 1
ATOM 669 C CA . SER A 1 86 ? -5.210 -6.207 -13.524 1.00 95.62 86 SER A CA 1
ATOM 670 C C . SER A 1 86 ? -4.385 -6.592 -14.740 1.00 95.62 86 SER A C 1
ATOM 672 O O . SER A 1 86 ? -3.917 -7.718 -14.826 1.00 95.62 86 SER A O 1
ATOM 674 N N . ARG A 1 87 ? -4.190 -5.657 -15.677 1.00 94.31 87 ARG A N 1
ATOM 675 C CA . ARG A 1 87 ? -3.388 -5.923 -16.884 1.00 94.31 87 ARG A CA 1
ATOM 676 C C . ARG A 1 87 ? -1.887 -5.872 -16.602 1.00 94.31 87 ARG A C 1
ATOM 678 O O . ARG A 1 87 ? -1.112 -6.428 -17.376 1.00 94.31 87 ARG A O 1
ATOM 685 N N . THR A 1 88 ? -1.488 -5.233 -15.503 1.00 95.88 88 THR A N 1
ATOM 686 C CA . THR A 1 88 ? -0.098 -5.170 -15.055 1.00 95.88 88 THR A CA 1
ATOM 687 C C . THR A 1 88 ? 0.017 -5.618 -13.607 1.00 95.88 88 THR A C 1
ATOM 689 O O . THR A 1 88 ? -0.778 -5.193 -12.779 1.00 95.88 88 THR A O 1
ATOM 692 N N . LEU A 1 89 ? 1.025 -6.432 -13.304 1.00 97.50 89 LEU A N 1
ATOM 693 C CA . LEU A 1 89 ? 1.483 -6.698 -11.943 1.00 97.50 89 LEU A CA 1
ATOM 694 C C . LEU A 1 89 ? 2.916 -6.194 -11.805 1.00 97.50 89 LEU A C 1
ATOM 696 O O . LEU A 1 89 ? 3.763 -6.495 -12.645 1.00 97.50 89 LEU A O 1
ATOM 700 N N . ILE A 1 90 ? 3.188 -5.441 -10.749 1.00 98.38 90 ILE A N 1
ATOM 701 C CA . ILE A 1 90 ? 4.544 -5.015 -10.417 1.00 98.38 90 ILE A CA 1
ATOM 702 C C . ILE A 1 90 ? 5.083 -5.969 -9.357 1.00 98.38 90 ILE A C 1
ATOM 704 O O . ILE A 1 90 ? 4.438 -6.220 -8.342 1.00 98.38 90 ILE A O 1
ATOM 708 N N . VAL A 1 91 ? 6.262 -6.522 -9.602 1.00 98.50 91 VAL A N 1
ATOM 709 C CA . VAL A 1 91 ? 6.932 -7.448 -8.695 1.00 98.50 91 VAL A CA 1
ATOM 710 C C . VAL A 1 91 ? 8.258 -6.825 -8.283 1.00 98.50 91 VAL A C 1
ATOM 712 O O . VAL A 1 91 ? 9.087 -6.515 -9.134 1.00 98.50 91 VAL A O 1
ATOM 715 N N . VAL A 1 92 ? 8.468 -6.626 -6.988 1.00 98.69 92 VAL A N 1
ATOM 716 C CA . VAL A 1 92 ? 9.634 -5.896 -6.470 1.00 98.69 92 VAL A CA 1
ATOM 717 C C . VAL A 1 92 ? 10.567 -6.814 -5.690 1.00 98.69 92 VAL A C 1
ATOM 719 O O . VAL A 1 92 ? 10.128 -7.774 -5.063 1.00 98.69 92 VAL A O 1
ATOM 722 N N . GLU A 1 93 ? 11.865 -6.531 -5.714 1.00 98.06 93 GLU A N 1
ATOM 723 C CA . GLU A 1 93 ? 12.823 -7.113 -4.771 1.00 98.06 93 GLU A CA 1
ATOM 724 C C . GLU A 1 93 ? 12.424 -6.761 -3.327 1.00 98.06 93 GLU A C 1
ATOM 726 O O . GLU A 1 93 ? 11.875 -5.689 -3.070 1.00 98.06 93 GLU A O 1
ATOM 731 N N . ASN A 1 94 ? 12.708 -7.649 -2.369 1.00 97.06 94 ASN A N 1
ATOM 732 C CA . ASN A 1 94 ? 12.476 -7.395 -0.945 1.00 97.06 94 ASN A CA 1
ATOM 733 C C . ASN A 1 94 ? 13.539 -6.444 -0.360 1.00 97.06 94 ASN A C 1
ATOM 735 O O . ASN A 1 94 ? 14.393 -6.848 0.431 1.00 97.06 94 ASN A O 1
ATOM 739 N N . ARG A 1 95 ? 13.518 -5.199 -0.839 1.00 97.19 95 ARG A N 1
ATOM 740 C CA . ARG A 1 95 ? 14.405 -4.092 -0.480 1.00 97.19 95 ARG A CA 1
ATOM 741 C C . ARG A 1 95 ? 13.634 -2.779 -0.538 1.00 97.19 95 ARG A C 1
ATOM 743 O O . ARG A 1 95 ? 12.829 -2.589 -1.451 1.00 97.19 95 ARG A O 1
ATOM 750 N N . ASP A 1 96 ? 13.890 -1.874 0.400 1.00 97.88 96 ASP A N 1
ATOM 751 C CA . ASP A 1 96 ? 13.122 -0.633 0.554 1.00 97.88 96 ASP A CA 1
ATOM 752 C C . ASP A 1 96 ? 13.173 0.235 -0.705 1.00 97.88 96 ASP A C 1
ATOM 754 O O . ASP A 1 96 ? 12.141 0.759 -1.120 1.00 97.88 96 ASP A O 1
ATOM 758 N N . GLY A 1 97 ? 14.331 0.326 -1.367 1.00 98.12 97 GLY A N 1
ATOM 759 C CA . GLY A 1 97 ? 14.466 1.057 -2.630 1.00 98.12 97 GLY A CA 1
ATOM 760 C C . GLY A 1 97 ? 13.588 0.496 -3.746 1.00 98.12 97 GLY A C 1
ATOM 761 O O . GLY A 1 97 ? 12.916 1.243 -4.458 1.00 98.12 97 GLY A O 1
ATOM 762 N N . ALA A 1 98 ? 13.540 -0.833 -3.872 1.00 98.50 98 ALA A N 1
ATOM 763 C CA . ALA A 1 98 ? 12.717 -1.506 -4.875 1.00 98.50 98 ALA A CA 1
ATOM 764 C C . ALA A 1 98 ? 11.222 -1.395 -4.553 1.00 98.50 98 ALA A C 1
ATOM 766 O O . ALA A 1 98 ? 10.413 -1.163 -5.453 1.00 98.50 98 ALA A O 1
ATOM 767 N N . ILE A 1 99 ? 10.860 -1.510 -3.272 1.00 98.56 99 ILE A N 1
ATOM 768 C CA . ILE A 1 99 ? 9.489 -1.329 -2.791 1.00 98.56 99 ILE A CA 1
ATOM 769 C C . ILE A 1 99 ? 9.026 0.106 -3.041 1.00 98.56 99 ILE A C 1
ATOM 771 O O . ILE A 1 99 ? 7.954 0.286 -3.610 1.00 98.56 99 ILE A O 1
ATOM 775 N N . ALA A 1 100 ? 9.818 1.118 -2.681 1.00 98.50 100 ALA A N 1
ATOM 776 C CA . ALA A 1 100 ? 9.481 2.528 -2.876 1.00 98.50 100 ALA A CA 1
ATOM 777 C C . ALA A 1 100 ? 9.260 2.860 -4.361 1.00 98.50 100 ALA A C 1
ATOM 779 O O . ALA A 1 100 ? 8.236 3.443 -4.733 1.00 98.50 100 ALA A O 1
ATOM 780 N N . ARG A 1 101 ? 10.168 2.393 -5.224 1.00 98.25 101 ARG A N 1
ATOM 781 C CA . ARG A 1 101 ? 10.092 2.557 -6.677 1.00 98.25 101 ARG A CA 1
ATOM 782 C C . ARG A 1 101 ? 8.874 1.857 -7.281 1.00 98.25 101 ARG A C 1
ATOM 784 O O . ARG A 1 101 ? 8.073 2.486 -7.971 1.00 98.25 101 ARG A O 1
ATOM 791 N N . GLY A 1 102 ? 8.690 0.567 -6.996 1.00 98.25 102 GLY A N 1
ATOM 792 C CA . GLY A 1 102 ? 7.560 -0.199 -7.521 1.00 98.25 102 GLY A CA 1
ATOM 793 C C . GLY A 1 102 ? 6.211 0.287 -6.991 1.00 98.25 102 GLY A C 1
ATOM 794 O O . GLY A 1 102 ? 5.249 0.351 -7.753 1.00 98.25 102 GLY A O 1
ATOM 795 N N . ALA A 1 103 ? 6.145 0.705 -5.723 1.00 98.38 103 ALA A N 1
ATOM 796 C CA . ALA A 1 103 ? 4.965 1.334 -5.137 1.00 98.38 103 ALA A CA 1
ATOM 797 C C . ALA A 1 103 ? 4.617 2.652 -5.834 1.00 98.38 103 ALA A C 1
ATOM 799 O O . ALA A 1 103 ? 3.453 2.867 -6.161 1.00 98.38 103 ALA A O 1
ATOM 800 N N . SER A 1 104 ? 5.608 3.500 -6.118 1.00 98.25 104 SER A N 1
ATOM 801 C CA . SER A 1 104 ? 5.402 4.766 -6.832 1.00 98.25 104 SER A CA 1
ATOM 802 C C . SER A 1 104 ? 4.806 4.539 -8.224 1.00 98.25 104 SER A C 1
ATOM 804 O O . SER A 1 104 ? 3.803 5.159 -8.580 1.00 98.25 104 SER A O 1
ATOM 806 N N . ILE A 1 105 ? 5.348 3.577 -8.982 1.00 97.56 105 ILE A N 1
ATOM 807 C CA . ILE A 1 105 ? 4.806 3.190 -10.295 1.00 97.56 105 ILE A CA 1
ATOM 808 C C . ILE A 1 105 ? 3.391 2.608 -10.147 1.00 97.56 105 ILE A C 1
ATOM 810 O O . ILE A 1 105 ? 2.487 2.982 -10.894 1.00 97.56 105 ILE A O 1
ATOM 814 N N . GLY A 1 106 ? 3.175 1.722 -9.171 1.00 97.56 106 GLY A N 1
ATOM 815 C CA . GLY A 1 106 ? 1.879 1.088 -8.919 1.00 97.56 106 GLY A CA 1
ATOM 816 C C . GLY A 1 106 ? 0.788 2.095 -8.575 1.00 97.56 106 GLY A C 1
ATOM 817 O O . GLY A 1 106 ? -0.297 2.056 -9.153 1.00 97.56 106 GLY A O 1
ATOM 818 N N . ILE A 1 107 ? 1.093 3.056 -7.704 1.00 97.44 107 ILE A N 1
ATOM 819 C CA . ILE A 1 107 ? 0.176 4.126 -7.303 1.00 97.44 107 ILE A CA 1
ATOM 820 C C . ILE A 1 107 ? -0.127 5.061 -8.476 1.00 97.44 107 ILE A C 1
ATOM 822 O O . ILE A 1 107 ? -1.290 5.406 -8.699 1.00 97.44 107 ILE A O 1
ATOM 826 N N . ALA A 1 108 ? 0.884 5.426 -9.266 1.00 96.06 108 ALA A N 1
ATOM 827 C CA . ALA A 1 108 ? 0.703 6.251 -10.456 1.00 96.06 108 ALA A CA 1
ATOM 828 C C . ALA A 1 108 ? -0.144 5.559 -11.541 1.00 96.06 108 ALA A C 1
ATOM 830 O O . ALA A 1 108 ? -0.850 6.227 -12.291 1.00 96.06 108 ALA A O 1
ATOM 831 N N . GLN A 1 109 ? -0.104 4.227 -11.625 1.00 95.62 109 GLN A N 1
ATOM 832 C CA . GLN A 1 109 ? -0.764 3.462 -12.692 1.00 95.62 109 GLN A CA 1
ATOM 833 C C . GLN A 1 109 ? -2.008 2.690 -12.244 1.00 95.62 109 GLN A C 1
ATOM 835 O O . GLN A 1 109 ? -2.618 1.989 -13.056 1.00 95.62 109 GLN A O 1
ATOM 840 N N . TYR A 1 110 ? -2.408 2.819 -10.976 1.00 96.81 110 TYR A N 1
ATOM 841 C CA . TYR A 1 110 ? -3.461 2.008 -10.357 1.00 96.81 110 TYR A CA 1
ATOM 842 C C . TYR A 1 110 ? -3.218 0.495 -10.527 1.00 96.81 110 TYR A C 1
ATOM 844 O O . TYR A 1 110 ? -4.143 -0.283 -10.795 1.00 96.81 110 TYR A O 1
ATOM 852 N N . ALA A 1 111 ? -1.952 0.084 -10.418 1.00 96.94 111 ALA A N 1
ATOM 853 C CA . ALA A 1 111 ? -1.499 -1.286 -10.611 1.00 96.94 111 ALA A CA 1
ATOM 854 C C . ALA A 1 111 ? -1.082 -1.935 -9.274 1.00 96.94 111 ALA A C 1
ATOM 856 O O . ALA A 1 111 ? -0.471 -1.269 -8.436 1.00 96.94 111 ALA A O 1
ATOM 857 N N . PRO A 1 112 ? -1.395 -3.227 -9.070 1.00 98.12 112 PRO A N 1
ATOM 858 C CA . PRO A 1 112 ? -0.979 -3.978 -7.895 1.00 98.12 112 PRO A CA 1
ATOM 859 C C . PRO A 1 112 ? 0.534 -4.200 -7.867 1.00 98.12 112 PRO A C 1
ATOM 861 O O . PRO A 1 112 ? 1.169 -4.407 -8.906 1.00 98.12 112 PRO A O 1
ATOM 864 N N . VAL A 1 113 ? 1.082 -4.227 -6.654 1.00 98.56 113 VAL A N 1
ATOM 865 C CA . VAL A 1 113 ? 2.502 -4.434 -6.373 1.00 98.56 113 VAL A CA 1
ATOM 866 C C . VAL A 1 113 ? 2.658 -5.562 -5.353 1.00 98.56 113 VAL A C 1
ATOM 868 O O . VAL A 1 113 ? 1.952 -5.599 -4.345 1.00 98.56 113 VAL A O 1
ATOM 871 N N . VAL A 1 114 ? 3.584 -6.487 -5.595 1.00 98.69 114 VAL A N 1
ATOM 872 C CA . VAL A 1 114 ? 3.926 -7.571 -4.660 1.00 98.69 114 VAL A CA 1
ATOM 873 C C . VAL A 1 114 ? 5.431 -7.683 -4.483 1.00 98.69 114 VAL A C 1
ATOM 875 O O . VAL A 1 114 ? 6.197 -7.431 -5.413 1.00 98.69 114 VAL A O 1
ATOM 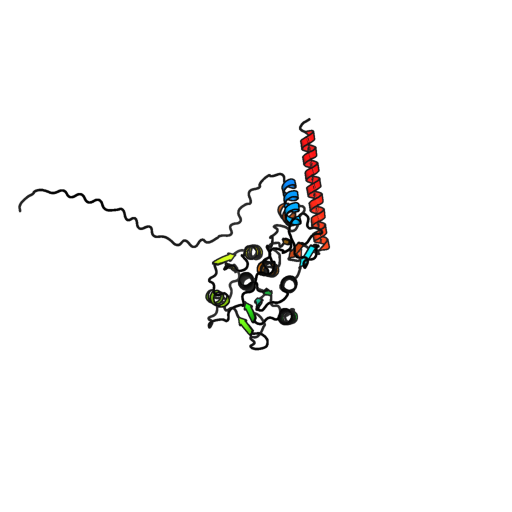878 N N . ILE A 1 115 ? 5.859 -8.091 -3.294 1.00 98.62 115 ILE A N 1
ATOM 879 C CA . ILE A 1 115 ? 7.259 -8.392 -3.010 1.00 98.62 115 ILE A CA 1
ATOM 880 C C . ILE A 1 115 ? 7.562 -9.813 -3.474 1.00 98.62 115 ILE A C 1
ATOM 882 O O . ILE A 1 115 ? 6.838 -10.763 -3.175 1.00 98.62 115 ILE A O 1
ATOM 886 N N . TYR A 1 116 ? 8.665 -9.963 -4.194 1.00 98.19 116 TYR A N 1
ATOM 887 C CA . TYR A 1 116 ? 9.187 -11.256 -4.576 1.00 98.19 116 TYR A CA 1
ATOM 888 C C . TYR A 1 116 ? 9.931 -11.919 -3.422 1.00 98.19 116 TYR A C 1
ATOM 890 O O . TYR A 1 116 ? 10.930 -11.399 -2.925 1.00 98.19 116 TYR A O 1
ATOM 898 N N . ASP A 1 117 ? 9.520 -13.138 -3.099 1.00 96.19 117 ASP A N 1
ATOM 899 C CA . ASP A 1 117 ? 10.340 -14.095 -2.373 1.00 96.19 117 ASP A CA 1
ATOM 900 C C . ASP A 1 117 ? 10.207 -15.480 -3.018 1.00 96.19 117 ASP A C 1
ATOM 902 O O . ASP A 1 117 ? 9.187 -15.820 -3.628 1.00 96.19 117 ASP A O 1
ATOM 906 N N . ARG A 1 118 ? 11.250 -16.308 -2.901 1.00 94.56 118 ARG A N 1
ATOM 907 C CA . ARG A 1 118 ? 11.233 -17.660 -3.475 1.00 94.56 118 ARG A CA 1
ATOM 908 C C . ARG A 1 118 ? 10.124 -18.523 -2.863 1.00 94.56 118 ARG A C 1
ATOM 910 O O . ARG A 1 118 ? 9.561 -19.349 -3.578 1.00 94.56 118 ARG A O 1
ATOM 917 N N . SER A 1 119 ? 9.818 -18.344 -1.578 1.00 95.69 119 SER A N 1
ATOM 918 C CA . SER A 1 119 ? 8.785 -19.106 -0.865 1.00 95.69 119 SER A CA 1
ATOM 919 C C . SER A 1 119 ? 7.376 -18.863 -1.409 1.00 95.69 119 SER A C 1
ATOM 921 O O . SER A 1 119 ? 6.571 -19.789 -1.404 1.00 95.69 119 SER A O 1
ATOM 923 N N . VAL A 1 120 ? 7.113 -17.676 -1.966 1.00 96.06 120 VAL A N 1
ATOM 924 C CA . VAL A 1 120 ? 5.807 -17.291 -2.525 1.00 96.06 120 VAL A CA 1
ATOM 925 C C . VAL A 1 120 ? 5.791 -17.235 -4.056 1.00 96.06 120 VAL A C 1
ATOM 927 O O . VAL A 1 120 ? 4.804 -16.817 -4.657 1.00 96.06 120 VAL A O 1
ATOM 930 N N . HIS A 1 121 ? 6.851 -17.700 -4.728 1.00 95.31 121 HIS A N 1
ATOM 931 C CA . HIS A 1 121 ? 6.945 -17.686 -6.195 1.00 95.31 121 HIS A CA 1
ATOM 932 C C . HIS A 1 121 ? 5.732 -18.355 -6.866 1.00 95.31 121 HIS A C 1
ATOM 934 O O . HIS A 1 121 ? 5.188 -17.835 -7.840 1.00 95.31 121 HIS A O 1
ATOM 940 N N . GLY A 1 122 ? 5.287 -19.503 -6.341 1.00 95.44 122 GLY A N 1
ATOM 941 C CA . GLY A 1 122 ? 4.103 -20.201 -6.853 1.00 95.44 122 GLY A CA 1
ATOM 942 C C . GLY A 1 122 ? 2.818 -19.384 -6.700 1.00 95.44 122 GLY A C 1
ATOM 943 O O . GLY A 1 122 ? 1.993 -19.366 -7.610 1.00 95.44 122 GLY A O 1
ATOM 944 N N . GLU A 1 123 ? 2.674 -18.650 -5.597 1.00 97.19 123 GLU A N 1
ATOM 945 C CA . GLU A 1 123 ? 1.514 -17.790 -5.350 1.00 97.19 123 GLU A CA 1
ATOM 946 C C . GLU A 1 123 ? 1.504 -16.553 -6.242 1.00 97.19 123 GLU A C 1
ATOM 948 O O . GLU A 1 123 ? 0.441 -16.173 -6.725 1.00 97.19 123 GLU A O 1
ATOM 953 N N . ILE A 1 124 ? 2.670 -15.962 -6.521 1.00 96.75 124 ILE A N 1
ATOM 954 C CA . ILE A 1 124 ? 2.798 -14.864 -7.490 1.00 96.75 124 ILE A CA 1
ATOM 955 C C . ILE A 1 124 ? 2.377 -15.345 -8.883 1.00 96.75 124 ILE A C 1
ATOM 957 O O . ILE A 1 124 ? 1.640 -14.649 -9.576 1.00 96.75 124 ILE A O 1
ATOM 961 N N . ARG A 1 125 ? 2.782 -16.557 -9.291 1.00 94.44 125 ARG A N 1
ATOM 962 C CA . ARG A 1 125 ? 2.344 -17.141 -10.570 1.00 94.44 125 ARG A CA 1
ATOM 963 C C . ARG A 1 125 ? 0.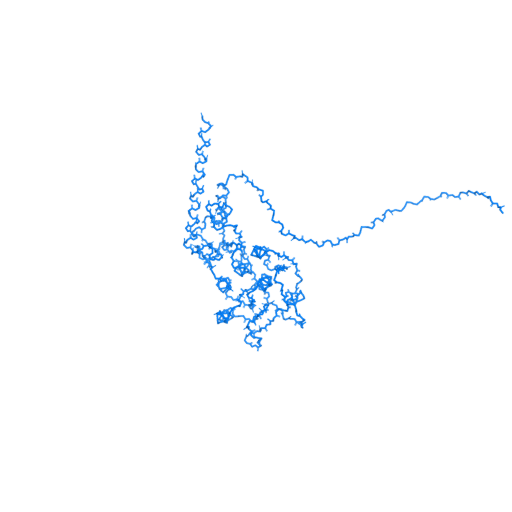836 -17.361 -10.624 1.00 94.44 125 ARG A C 1
ATOM 965 O O . ARG A 1 125 ? 0.223 -17.000 -11.621 1.00 94.44 125 ARG A O 1
ATOM 972 N N . GLN A 1 126 ? 0.244 -17.892 -9.555 1.00 95.56 126 GLN A N 1
ATOM 973 C CA . GLN A 1 126 ? -1.210 -18.032 -9.469 1.00 95.56 126 GLN A CA 1
ATOM 974 C C . GLN A 1 126 ? -1.902 -16.665 -9.545 1.00 95.56 126 GLN A C 1
ATOM 976 O O . GLN A 1 126 ? -2.891 -16.508 -10.250 1.00 95.56 126 GLN A O 1
ATOM 981 N N . LEU A 1 127 ? -1.349 -15.651 -8.876 1.00 96.38 127 LEU A N 1
ATOM 982 C CA . LEU A 1 127 ? -1.897 -14.299 -8.878 1.00 96.38 127 LEU A CA 1
ATOM 983 C C . LEU A 1 127 ? -1.872 -13.656 -10.275 1.00 96.38 127 LEU A C 1
ATOM 985 O O . LEU A 1 127 ? -2.830 -12.982 -10.645 1.00 96.38 127 LEU A O 1
ATOM 989 N N . ILE A 1 128 ? -0.815 -13.884 -11.063 1.00 95.12 128 ILE A N 1
ATOM 990 C CA . ILE A 1 128 ? -0.721 -13.452 -12.471 1.00 95.12 128 ILE A CA 1
ATOM 991 C C . ILE A 1 128 ? -1.889 -14.021 -13.289 1.00 95.12 128 ILE A C 1
ATOM 993 O O . ILE A 1 128 ? -2.522 -13.288 -14.053 1.00 95.12 128 ILE A O 1
ATOM 997 N N . GLU A 1 129 ? -2.202 -15.306 -13.105 1.00 94.00 129 GLU A N 1
ATOM 998 C CA . GLU A 1 129 ? -3.313 -15.977 -13.787 1.00 94.00 129 GLU A CA 1
ATOM 999 C C . GLU A 1 129 ? -4.675 -15.453 -13.309 1.00 94.00 129 GLU A C 1
ATOM 1001 O O . GLU A 1 129 ? -5.507 -15.058 -14.132 1.00 94.00 129 GLU A O 1
ATOM 1006 N N . ASP A 1 130 ? -4.883 -15.376 -11.991 1.00 95.88 130 ASP A N 1
ATOM 1007 C CA . ASP A 1 130 ? -6.137 -14.930 -11.370 1.00 95.88 130 ASP A CA 1
ATOM 1008 C C . ASP A 1 130 ? -6.504 -13.499 -11.793 1.00 95.88 130 ASP A C 1
ATOM 1010 O O . ASP A 1 130 ? -7.664 -13.199 -12.091 1.00 95.88 130 ASP A O 1
ATOM 1014 N N . LEU A 1 131 ? -5.506 -12.613 -11.861 1.00 95.94 131 LEU A N 1
ATOM 1015 C CA . LEU A 1 131 ? -5.680 -11.216 -1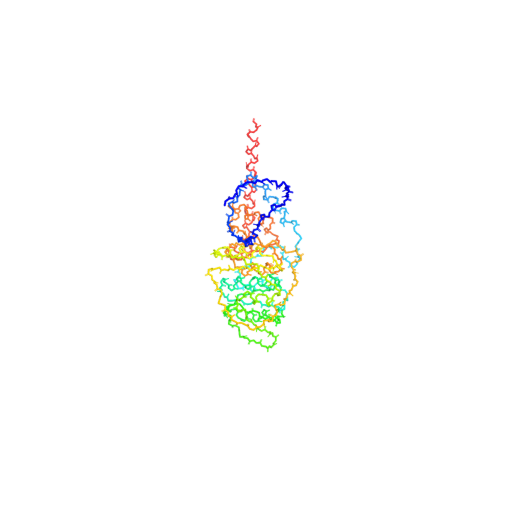2.256 1.00 95.94 131 LEU A CA 1
ATOM 1016 C C . LEU A 1 131 ? -5.747 -11.008 -13.771 1.00 95.94 131 LEU A C 1
ATOM 1018 O O . LEU A 1 131 ? -6.135 -9.916 -14.195 1.00 95.94 131 LEU A O 1
ATOM 1022 N N . ARG A 1 132 ? -5.409 -12.026 -14.575 1.00 94.94 132 ARG A N 1
ATOM 1023 C CA . ARG A 1 132 ? -5.279 -11.939 -16.041 1.00 94.94 132 ARG A CA 1
ATOM 1024 C C . ARG A 1 132 ? -4.252 -10.888 -16.465 1.00 94.94 132 ARG A C 1
ATOM 1026 O O . ARG A 1 132 ? -4.523 -10.034 -17.309 1.00 94.94 132 ARG A O 1
ATOM 1033 N N . VAL A 1 133 ? -3.085 -10.948 -15.836 1.00 95.06 133 VAL A N 1
ATOM 1034 C CA . VAL A 1 133 ? -1.971 -10.038 -16.104 1.00 95.06 133 VAL A CA 1
ATO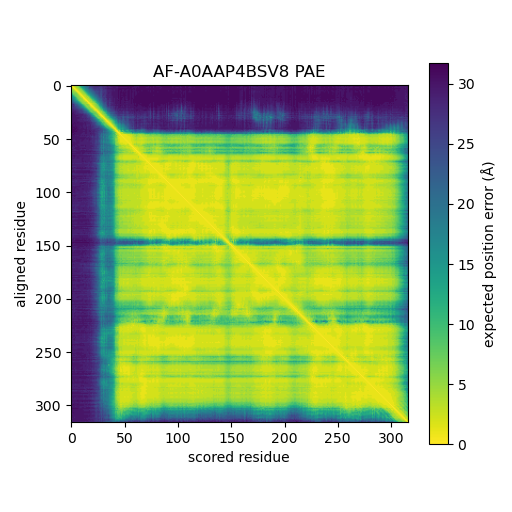M 1035 C C . VAL A 1 133 ? -1.430 -10.278 -17.509 1.00 95.06 133 VAL A C 1
ATOM 1037 O O . VAL A 1 133 ? -1.145 -11.406 -17.895 1.00 95.06 133 VAL A O 1
ATOM 1040 N N . GLU A 1 134 ? -1.258 -9.194 -18.262 1.00 94.00 134 GLU A N 1
ATOM 1041 C CA . GLU A 1 134 ? -0.619 -9.199 -19.581 1.00 94.00 134 GLU A CA 1
ATOM 1042 C C . GLU A 1 134 ? 0.856 -8.789 -19.486 1.00 94.00 134 GLU A C 1
ATOM 1044 O O . GLU A 1 134 ? 1.665 -9.183 -20.324 1.00 94.00 134 GLU A O 1
ATOM 1049 N N . ARG A 1 135 ? 1.206 -7.988 -18.469 1.00 94.12 135 ARG A N 1
ATOM 1050 C CA . ARG A 1 135 ? 2.541 -7.418 -18.263 1.00 94.12 135 ARG A CA 1
ATOM 1051 C C . ARG A 1 135 ? 3.007 -7.541 -16.821 1.00 94.12 135 ARG A C 1
ATOM 1053 O O . ARG A 1 135 ? 2.307 -7.120 -15.905 1.00 94.12 135 ARG A O 1
ATOM 1060 N N . VAL A 1 136 ? 4.219 -8.031 -16.626 1.00 96.00 136 VAL A N 1
ATOM 1061 C CA . VAL A 1 136 ? 4.895 -8.043 -15.333 1.00 96.00 136 VAL A CA 1
ATOM 1062 C C . VAL A 1 136 ? 6.086 -7.098 -15.403 1.00 96.00 136 VAL A C 1
ATOM 1064 O O . VAL A 1 136 ? 7.023 -7.334 -16.163 1.00 96.00 136 VAL A O 1
ATOM 1067 N N . LEU A 1 137 ? 6.050 -6.041 -14.593 1.00 96.62 137 LEU A N 1
ATOM 1068 C CA . LEU A 1 137 ? 7.207 -5.177 -14.379 1.00 96.62 137 LEU A CA 1
ATOM 1069 C C . LEU A 1 137 ? 7.966 -5.678 -13.154 1.00 96.62 137 LEU A C 1
ATOM 1071 O O . LEU A 1 137 ? 7.400 -5.749 -12.065 1.00 96.62 137 LEU A O 1
ATOM 1075 N N . THR A 1 138 ? 9.245 -5.993 -13.316 1.00 97.25 138 THR A N 1
ATOM 1076 C CA . THR A 1 138 ? 10.134 -6.326 -12.199 1.00 97.25 138 THR A CA 1
ATOM 1077 C C . THR A 1 138 ? 10.948 -5.110 -11.772 1.00 97.25 138 THR A C 1
ATOM 1079 O O . THR A 1 138 ? 11.468 -4.397 -12.624 1.00 97.25 138 THR A O 1
ATOM 1082 N N . VAL A 1 139 ? 11.086 -4.869 -10.468 1.00 97.69 139 VAL A N 1
ATOM 1083 C CA . VAL A 1 139 ? 11.893 -3.764 -9.920 1.00 97.69 139 VAL A CA 1
ATOM 1084 C C . VAL A 1 139 ? 12.941 -4.325 -8.966 1.00 97.69 139 VAL A C 1
ATOM 1086 O O . VAL A 1 139 ? 12.608 -5.048 -8.029 1.00 97.69 139 VAL A O 1
ATOM 1089 N N . GLY A 1 140 ? 14.213 -4.001 -9.200 1.00 96.12 140 GLY A N 1
ATOM 1090 C CA . GLY A 1 140 ? 15.336 -4.615 -8.485 1.00 96.12 140 GLY A CA 1
ATOM 1091 C C . GLY A 1 140 ? 15.649 -6.040 -8.964 1.00 96.12 140 GLY A C 1
ATOM 1092 O O . GLY A 1 140 ? 15.313 -6.433 -10.086 1.00 96.12 140 GLY A O 1
ATOM 1093 N N . LYS A 1 141 ? 16.334 -6.822 -8.124 1.00 93.75 141 LYS A N 1
ATOM 1094 C CA . LYS A 1 141 ? 16.776 -8.196 -8.419 1.00 93.75 141 LYS A CA 1
ATOM 1095 C C . LYS A 1 141 ? 15.678 -9.209 -8.089 1.00 93.75 141 LYS A C 1
ATOM 1097 O O . LYS A 1 141 ? 15.658 -9.819 -7.023 1.00 93.75 141 LYS A O 1
ATOM 1102 N N . VAL A 1 142 ? 14.770 -9.413 -9.038 1.00 94.56 142 VAL A N 1
ATOM 1103 C CA . VAL A 1 142 ? 13.646 -10.354 -8.923 1.00 94.56 142 VAL A CA 1
ATOM 1104 C C . VAL A 1 142 ? 13.966 -11.668 -9.635 1.00 94.56 142 VAL A C 1
ATOM 1106 O O . VAL A 1 142 ? 14.412 -11.684 -10.777 1.00 94.56 142 VAL A O 1
ATOM 1109 N N . GLY A 1 143 ? 13.708 -12.802 -8.978 1.00 88.25 143 GLY A N 1
ATOM 1110 C CA . GLY A 1 143 ? 13.974 -14.142 -9.518 1.00 88.25 143 GLY A CA 1
ATOM 1111 C C . GLY A 1 143 ? 12.930 -14.651 -10.520 1.00 88.25 143 GLY A C 1
ATOM 1112 O O . GLY A 1 143 ? 12.609 -15.839 -10.499 1.00 88.25 143 GLY A O 1
ATOM 1113 N N . ILE A 1 144 ? 12.377 -13.774 -11.357 1.00 84.00 144 ILE A N 1
ATOM 1114 C CA . ILE A 1 144 ? 11.444 -14.109 -12.439 1.00 84.00 144 ILE A CA 1
ATOM 1115 C C . ILE A 1 144 ? 12.195 -13.892 -13.749 1.00 84.00 144 ILE A C 1
ATOM 1117 O O . ILE A 1 144 ? 12.710 -12.808 -13.990 1.00 84.00 144 ILE A O 1
ATOM 1121 N N . ALA A 1 145 ? 12.301 -14.939 -14.566 1.00 76.31 145 ALA A N 1
ATOM 1122 C CA . ALA A 1 145 ? 12.968 -14.840 -15.856 1.00 76.31 145 ALA A CA 1
ATOM 1123 C C . ALA A 1 145 ? 12.125 -14.029 -16.846 1.00 76.31 145 ALA A C 1
ATOM 1125 O O . ALA A 1 145 ? 10.894 -14.137 -16.842 1.00 76.31 145 ALA A O 1
ATOM 1126 N N . ASP A 1 146 ? 12.797 -13.291 -17.728 1.00 71.38 146 ASP A N 1
ATOM 1127 C CA . ASP A 1 146 ? 12.140 -12.624 -18.845 1.00 71.38 146 ASP A CA 1
ATOM 1128 C C . ASP A 1 146 ? 11.398 -13.651 -19.707 1.00 71.38 146 ASP A C 1
ATOM 1130 O O . ASP A 1 146 ? 11.898 -14.746 -19.992 1.00 71.38 146 ASP A O 1
ATOM 1134 N N . SER A 1 147 ? 10.180 -13.310 -20.117 1.00 71.75 147 SER A N 1
ATOM 1135 C CA . SER A 1 147 ? 9.369 -14.181 -20.959 1.00 71.75 147 SER A CA 1
ATOM 1136 C C . SER A 1 147 ? 8.526 -13.371 -21.932 1.00 71.75 147 SER A C 1
ATOM 1138 O O . SER A 1 147 ? 7.949 -12.349 -21.562 1.00 71.75 147 SER A O 1
ATOM 1140 N N . THR A 1 148 ? 8.453 -13.851 -23.173 1.00 60.66 148 THR A N 1
ATOM 1141 C CA . THR A 1 148 ? 7.569 -13.355 -24.231 1.00 60.66 148 THR A CA 1
ATOM 1142 C C . THR A 1 148 ? 6.606 -14.490 -24.581 1.00 60.66 148 THR A C 1
ATOM 1144 O O . THR A 1 148 ? 6.914 -15.396 -25.353 1.00 60.66 148 THR A O 1
ATOM 1147 N N . GLY A 1 149 ? 5.459 -14.530 -23.903 1.00 67.50 149 GLY A N 1
ATOM 1148 C CA . GLY A 1 149 ? 4.521 -15.650 -24.001 1.00 67.50 149 GLY A CA 1
ATOM 1149 C C . GLY A 1 149 ? 3.113 -15.266 -23.566 1.00 67.50 149 GLY A C 1
ATOM 1150 O O . GLY A 1 149 ? 2.539 -14.324 -24.098 1.00 67.50 149 GLY A O 1
ATOM 1151 N N . ALA A 1 150 ? 2.548 -16.003 -22.605 1.00 75.19 150 ALA A N 1
ATOM 1152 C CA . ALA A 1 150 ? 1.215 -15.718 -22.059 1.00 75.19 150 ALA A CA 1
ATOM 1153 C C . ALA A 1 150 ? 1.114 -14.322 -21.408 1.00 75.19 150 ALA A C 1
ATOM 1155 O O . ALA A 1 150 ? 0.041 -13.728 -21.402 1.00 75.19 150 ALA A O 1
ATOM 1156 N N . PHE A 1 151 ? 2.235 -13.807 -20.903 1.00 83.31 151 PHE A N 1
ATOM 1157 C CA . PHE A 1 151 ? 2.430 -12.431 -20.461 1.00 83.31 151 PHE A CA 1
ATOM 1158 C C . PHE A 1 151 ? 3.858 -11.995 -20.811 1.00 83.31 151 PHE A C 1
ATOM 1160 O O . PHE A 1 151 ? 4.729 -12.827 -21.084 1.00 83.31 151 PHE A O 1
ATOM 1167 N N . GLU A 1 152 ? 4.079 -10.688 -20.843 1.00 91.69 152 GLU A N 1
ATOM 1168 C CA . GLU A 1 152 ? 5.375 -10.062 -21.096 1.00 91.69 152 GLU A CA 1
ATOM 1169 C C . GLU A 1 152 ? 6.029 -9.695 -19.760 1.00 91.69 152 GLU A C 1
ATOM 1171 O O . GL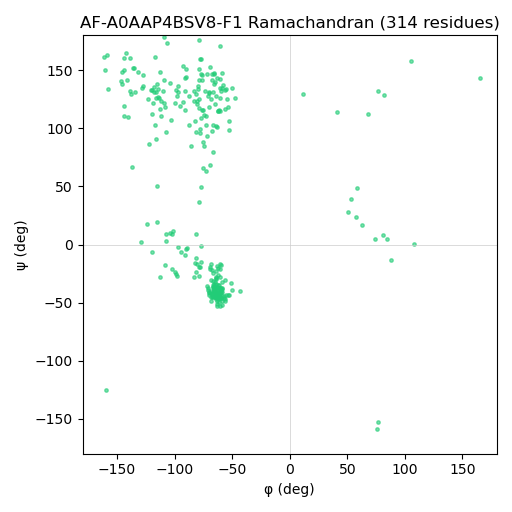U A 1 152 ? 5.383 -9.088 -18.908 1.00 91.69 152 GLU A O 1
ATOM 1176 N N . VAL A 1 153 ? 7.296 -10.058 -19.566 1.00 92.38 153 VAL A N 1
ATOM 1177 C CA . VAL A 1 153 ? 8.087 -9.649 -18.394 1.00 92.38 153 VAL A CA 1
ATOM 1178 C C . VAL A 1 153 ? 9.161 -8.673 -18.850 1.00 92.38 153 VAL A C 1
ATOM 1180 O O . VAL A 1 153 ? 9.860 -8.949 -19.821 1.00 92.38 153 VAL A O 1
ATOM 1183 N N . PHE A 1 154 ? 9.293 -7.553 -18.146 1.00 91.31 154 PHE A N 1
ATOM 1184 C CA . PHE A 1 154 ? 10.374 -6.590 -18.348 1.00 91.31 154 PHE A CA 1
ATOM 1185 C C . PHE A 1 154 ? 10.844 -6.021 -17.009 1.00 91.31 154 PHE A C 1
ATOM 1187 O O . PHE A 1 154 ? 10.194 -6.182 -15.972 1.00 91.31 154 PHE A O 1
ATOM 1194 N N . ASN A 1 155 ? 12.010 -5.384 -17.022 1.00 94.12 155 ASN A N 1
ATOM 1195 C CA . ASN A 1 155 ? 12.709 -4.950 -15.822 1.00 94.12 155 ASN A CA 1
ATOM 1196 C C . ASN A 1 155 ? 12.870 -3.429 -15.785 1.00 94.12 155 ASN A C 1
ATOM 1198 O O . ASN A 1 155 ? 13.252 -2.824 -16.784 1.00 94.12 155 ASN A O 1
ATOM 1202 N N . ASP A 1 156 ? 12.600 -2.827 -14.627 1.00 95.81 156 ASP A N 1
ATOM 1203 C CA . ASP A 1 156 ? 12.929 -1.434 -14.342 1.00 95.81 156 ASP A CA 1
ATOM 1204 C C . ASP A 1 156 ? 14.453 -1.294 -14.209 1.00 95.81 156 ASP A C 1
ATOM 1206 O O . ASP A 1 156 ? 15.052 -1.895 -13.307 1.00 95.81 156 ASP A O 1
ATOM 1210 N N . PRO A 1 157 ? 15.103 -0.502 -15.077 1.00 95.00 157 PRO A N 1
ATOM 1211 C CA . PRO A 1 157 ? 16.530 -0.233 -14.987 1.00 95.00 157 PRO A CA 1
ATOM 1212 C C . PRO A 1 157 ? 16.861 0.791 -13.893 1.00 95.00 157 PRO A C 1
ATOM 1214 O O . PRO A 1 157 ? 18.033 1.108 -13.727 1.00 95.00 157 PRO A O 1
ATOM 1217 N N . GLY A 1 158 ? 15.861 1.328 -13.179 1.00 93.69 158 GLY A N 1
ATOM 1218 C CA . GLY A 1 158 ? 16.039 2.220 -12.031 1.00 93.69 158 GLY A CA 1
ATOM 1219 C C . GLY A 1 158 ? 16.317 3.683 -12.387 1.00 93.69 158 GLY A C 1
ATOM 1220 O O . GLY A 1 158 ? 16.650 4.460 -11.502 1.00 93.69 158 GLY A O 1
ATOM 1221 N N . THR A 1 159 ? 16.211 4.074 -13.660 1.00 94.25 159 THR A N 1
ATOM 1222 C CA . THR A 1 159 ? 16.491 5.445 -14.126 1.00 94.25 159 THR A CA 1
ATOM 1223 C C . THR A 1 159 ? 15.229 6.310 -14.156 1.00 94.25 159 THR A C 1
ATOM 1225 O O . THR A 1 159 ? 14.124 5.806 -14.357 1.00 94.25 159 THR A O 1
ATOM 1228 N N . ASP A 1 160 ? 15.370 7.630 -14.026 1.00 92.56 160 ASP A N 1
ATOM 1229 C CA . ASP A 1 160 ? 14.235 8.563 -14.153 1.00 92.56 160 ASP A CA 1
ATOM 1230 C C . ASP A 1 160 ? 13.598 8.492 -15.547 1.00 92.56 160 ASP A C 1
ATOM 1232 O O . ASP A 1 160 ? 12.376 8.508 -15.692 1.00 92.56 160 ASP A O 1
ATOM 1236 N N . GLN A 1 161 ? 14.427 8.315 -16.582 1.00 91.25 161 GLN A N 1
ATOM 1237 C CA . GLN A 1 161 ? 13.953 8.121 -17.950 1.00 91.25 161 GLN A CA 1
ATOM 1238 C C . GLN A 1 161 ? 13.066 6.876 -18.071 1.00 91.25 161 GLN A C 1
ATOM 1240 O O . GLN A 1 161 ? 12.062 6.919 -18.772 1.00 91.25 161 GLN A O 1
ATOM 1245 N N . ALA A 1 162 ? 13.368 5.790 -17.353 1.00 92.44 162 ALA A N 1
ATOM 1246 C CA . ALA A 1 162 ? 12.504 4.615 -17.360 1.00 92.44 162 ALA A CA 1
ATOM 1247 C C . ALA A 1 162 ? 11.130 4.877 -16.728 1.00 92.44 162 ALA A C 1
ATOM 1249 O O . ALA A 1 162 ? 10.138 4.353 -17.231 1.00 92.44 162 ALA A O 1
ATOM 1250 N N . LEU A 1 163 ? 11.019 5.726 -15.693 1.00 90.94 163 LEU A N 1
ATOM 1251 C CA . LEU A 1 163 ? 9.695 6.154 -15.209 1.00 90.94 163 LEU A CA 1
ATOM 1252 C C . LEU A 1 163 ? 8.932 6.890 -16.293 1.00 90.94 163 LEU A C 1
ATOM 1254 O O . LEU A 1 163 ? 7.751 6.603 -16.506 1.00 90.94 163 LEU A O 1
ATOM 1258 N N . ALA A 1 164 ? 9.602 7.815 -16.979 1.00 89.88 164 ALA A N 1
ATOM 1259 C CA . ALA A 1 164 ? 8.997 8.558 -18.069 1.00 89.88 164 ALA A CA 1
ATOM 1260 C C . ALA A 1 164 ? 8.530 7.619 -19.187 1.00 89.88 164 ALA A C 1
ATOM 1262 O O . ALA A 1 164 ? 7.405 7.765 -19.663 1.00 89.88 164 ALA A O 1
ATOM 1263 N N . ASP A 1 165 ? 9.321 6.606 -19.536 1.00 90.19 165 ASP A N 1
ATOM 1264 C CA . ASP A 1 165 ? 8.960 5.604 -20.541 1.00 90.19 165 ASP A CA 1
ATOM 1265 C C . ASP A 1 165 ? 7.759 4.752 -20.088 1.00 90.19 165 ASP A C 1
ATOM 1267 O O . ASP A 1 165 ? 6.809 4.547 -20.848 1.00 90.19 165 ASP A O 1
ATOM 1271 N N . PHE A 1 166 ? 7.743 4.300 -18.828 1.00 89.69 166 PHE A N 1
ATOM 1272 C CA . PHE A 1 166 ? 6.659 3.476 -18.287 1.00 89.69 166 PHE A CA 1
ATOM 1273 C C . PHE A 1 166 ? 5.331 4.215 -18.175 1.00 89.69 166 PHE A C 1
ATOM 1275 O O . PHE A 1 166 ? 4.276 3.597 -18.329 1.00 89.69 166 PHE A O 1
ATOM 1282 N N . THR A 1 167 ? 5.371 5.507 -17.864 1.00 86.31 167 THR A N 1
ATOM 1283 C CA . THR A 1 167 ? 4.197 6.257 -17.398 1.00 86.31 167 THR A CA 1
ATOM 1284 C C . THR A 1 167 ? 3.805 7.429 -18.291 1.00 86.31 167 THR A C 1
ATOM 1286 O O . THR A 1 167 ? 2.769 8.049 -18.056 1.00 86.31 167 THR A O 1
ATOM 1289 N N . ALA A 1 168 ? 4.620 7.735 -19.304 1.00 87.50 168 ALA A N 1
ATOM 1290 C CA . ALA A 1 168 ? 4.546 8.937 -20.132 1.00 87.50 168 ALA A CA 1
ATOM 1291 C C . ALA A 1 168 ? 4.641 10.257 -19.337 1.00 87.50 168 ALA A C 1
ATOM 1293 O O . ALA A 1 168 ? 4.148 11.298 -19.790 1.00 87.50 168 ALA A O 1
ATOM 1294 N N . HIS A 1 169 ? 5.242 10.234 -18.141 1.00 89.00 169 HIS A N 1
ATOM 1295 C CA . HIS A 1 169 ? 5.298 11.367 -17.219 1.00 89.00 169 HIS A CA 1
ATOM 1296 C C . HIS A 1 169 ? 6.647 11.486 -16.504 1.00 89.00 169 HIS A C 1
ATOM 1298 O O . HIS A 1 169 ? 7.215 10.495 -16.067 1.00 89.00 169 HIS A O 1
ATOM 1304 N N . GLU A 1 170 ? 7.114 12.721 -16.321 1.00 90.62 170 GLU A N 1
ATOM 1305 C CA . GLU A 1 170 ? 8.190 13.033 -15.376 1.00 90.62 170 GLU A CA 1
ATOM 1306 C C . GLU A 1 170 ? 7.643 13.028 -13.946 1.00 90.62 170 GLU A C 1
ATOM 1308 O O . GLU A 1 170 ? 6.513 13.475 -13.713 1.00 90.62 170 GLU A O 1
ATOM 1313 N N . PHE A 1 171 ? 8.437 12.509 -13.010 1.00 94.56 171 PHE A N 1
ATOM 1314 C CA . PHE A 1 171 ? 8.051 12.346 -11.613 1.00 94.56 171 PHE A CA 1
ATOM 1315 C C . PHE A 1 171 ? 8.713 13.413 -10.744 1.00 94.56 171 PHE A C 1
ATOM 1317 O O . PHE A 1 171 ? 9.887 13.738 -10.906 1.00 94.56 171 PHE A O 1
ATOM 1324 N N . GLU A 1 172 ? 7.951 13.942 -9.795 1.00 95.69 172 GLU A N 1
ATOM 1325 C CA . GLU A 1 172 ? 8.473 14.713 -8.675 1.00 95.69 172 GLU A CA 1
ATOM 1326 C C . GLU A 1 172 ? 8.989 13.743 -7.609 1.00 95.69 172 GLU A C 1
ATOM 1328 O O . GLU A 1 172 ? 8.230 12.917 -7.094 1.00 95.69 172 GLU A O 1
ATOM 1333 N N . GLN A 1 173 ? 10.275 13.841 -7.279 1.00 95.94 173 GLN A N 1
ATOM 1334 C CA . GLN A 1 173 ? 10.890 12.988 -6.269 1.00 95.94 173 GLN A CA 1
ATOM 1335 C C . GLN A 1 173 ? 10.613 13.507 -4.856 1.00 95.94 173 GLN A C 1
ATOM 1337 O O . GLN A 1 173 ? 10.851 14.667 -4.521 1.00 95.94 173 GLN A O 1
ATOM 1342 N N . ILE A 1 174 ? 10.141 12.596 -4.016 1.00 97.44 174 ILE A N 1
ATOM 1343 C CA . ILE A 1 174 ? 9.966 12.732 -2.581 1.00 97.44 174 ILE A CA 1
ATOM 1344 C C . ILE A 1 174 ? 11.055 11.887 -1.932 1.00 97.44 174 ILE A C 1
ATOM 1346 O O . ILE A 1 174 ? 10.929 10.669 -1.784 1.00 97.44 174 ILE A O 1
ATOM 1350 N N . GLU A 1 175 ? 12.147 12.544 -1.563 1.00 97.56 175 GLU A N 1
ATOM 1351 C CA . GLU A 1 175 ? 13.245 11.897 -0.858 1.00 97.56 175 GLU A CA 1
ATOM 1352 C C . GLU A 1 175 ? 12.831 11.557 0.574 1.00 97.56 175 GLU A C 1
ATOM 1354 O O . GLU A 1 175 ? 12.380 12.405 1.347 1.00 97.56 175 GLU A O 1
ATOM 1359 N N . VAL A 1 176 ? 13.024 10.297 0.942 1.00 97.81 176 VAL A N 1
ATOM 1360 C CA . VAL A 1 176 ? 12.868 9.813 2.307 1.00 97.81 176 VAL A CA 1
ATOM 1361 C C . VAL A 1 176 ? 14.238 9.336 2.755 1.00 97.81 176 VAL A C 1
ATOM 1363 O O . VAL A 1 176 ? 14.859 8.509 2.090 1.00 97.81 176 VAL A O 1
ATOM 1366 N N . SER A 1 177 ? 14.710 9.857 3.886 1.00 96.75 177 SER A N 1
ATOM 1367 C CA . SER A 1 177 ? 16.031 9.516 4.440 1.00 96.75 177 SER A CA 1
ATOM 1368 C C . SER A 1 177 ? 15.966 8.660 5.700 1.00 96.75 177 SER A C 1
ATOM 1370 O O . SER A 1 177 ? 16.959 8.045 6.073 1.00 96.75 177 SER A O 1
ATOM 1372 N N . ASP A 1 178 ? 14.803 8.613 6.350 1.00 96.56 178 ASP A N 1
ATOM 1373 C CA . ASP A 1 178 ? 14.551 7.769 7.515 1.00 96.56 178 ASP A CA 1
ATOM 1374 C C . ASP A 1 178 ? 13.605 6.621 7.118 1.00 96.56 178 ASP A C 1
ATOM 1376 O O . ASP A 1 178 ? 12.458 6.901 6.745 1.00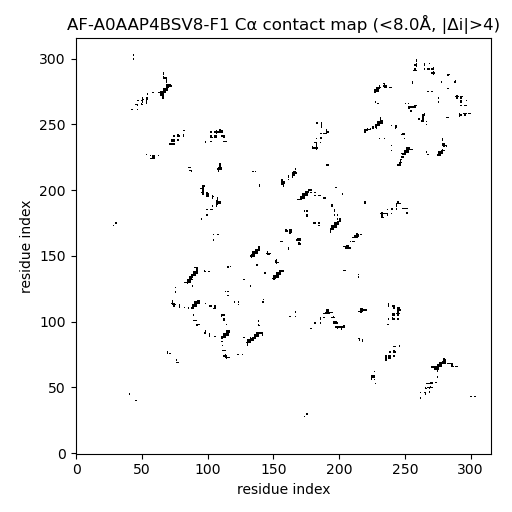 96.56 178 ASP A O 1
ATOM 1380 N N . PRO A 1 179 ? 14.043 5.349 7.223 1.00 96.44 179 PRO A N 1
ATOM 1381 C CA . PRO A 1 179 ? 13.214 4.183 6.928 1.00 96.44 179 PRO A CA 1
ATOM 1382 C C . PRO A 1 179 ? 11.856 4.184 7.632 1.00 96.44 179 PRO A C 1
ATOM 1384 O O . PRO A 1 179 ? 10.861 3.744 7.053 1.00 96.44 179 PRO A O 1
ATOM 1387 N N . ALA A 1 180 ? 11.774 4.744 8.844 1.00 95.44 180 ALA A N 1
ATOM 1388 C CA . ALA A 1 180 ? 10.529 4.811 9.605 1.00 95.44 180 ALA A CA 1
ATOM 1389 C C . ALA A 1 180 ? 9.433 5.645 8.913 1.00 95.44 180 ALA A C 1
ATOM 1391 O O . ALA A 1 180 ? 8.255 5.502 9.235 1.00 95.44 180 ALA A O 1
ATOM 1392 N N . ASN A 1 181 ? 9.795 6.499 7.951 1.00 96.69 181 ASN A N 1
ATOM 1393 C CA . ASN A 1 181 ? 8.863 7.370 7.240 1.00 96.69 181 ASN A CA 1
ATOM 1394 C C . ASN A 1 181 ? 8.404 6.813 5.886 1.00 96.69 181 ASN A C 1
ATOM 1396 O O . ASN A 1 181 ? 7.556 7.437 5.248 1.00 96.69 181 ASN A O 1
ATOM 1400 N N . LEU A 1 182 ? 8.904 5.650 5.445 1.00 98.12 182 LEU A N 1
ATOM 1401 C CA . LEU A 1 182 ? 8.558 5.079 4.137 1.00 98.12 182 LEU A CA 1
ATOM 1402 C C . LEU A 1 182 ? 7.047 4.845 3.989 1.00 98.12 182 LEU A C 1
ATOM 1404 O O . LEU A 1 182 ? 6.435 5.276 3.012 1.00 98.12 182 LEU A O 1
ATOM 1408 N N . VAL A 1 183 ? 6.427 4.211 4.989 1.00 98.19 183 VAL A N 1
ATOM 1409 C CA . VAL A 1 183 ? 4.980 3.939 5.000 1.00 98.19 183 VAL A CA 1
ATOM 1410 C C . VAL A 1 183 ? 4.177 5.236 4.942 1.00 98.19 183 VAL A C 1
ATOM 1412 O O . VAL A 1 183 ? 3.222 5.349 4.169 1.00 98.19 183 VAL A O 1
ATOM 1415 N N . HIS A 1 184 ? 4.577 6.231 5.737 1.00 97.50 184 HIS A N 1
ATOM 1416 C CA . HIS A 1 184 ? 3.931 7.534 5.734 1.00 97.50 184 HIS A CA 1
ATOM 1417 C C . HIS A 1 184 ? 4.048 8.210 4.366 1.00 97.50 184 HIS A C 1
ATOM 1419 O O . HIS A 1 184 ? 3.023 8.601 3.814 1.00 97.50 184 HIS A O 1
ATOM 1425 N N . ALA A 1 185 ? 5.242 8.273 3.774 1.00 98.19 185 ALA A N 1
ATOM 1426 C CA . ALA A 1 185 ? 5.457 8.871 2.458 1.00 98.19 185 ALA A CA 1
ATOM 1427 C C . ALA A 1 185 ? 4.571 8.229 1.376 1.00 98.19 185 ALA A C 1
ATOM 1429 O O . ALA A 1 185 ? 3.865 8.937 0.659 1.00 98.19 185 ALA A O 1
ATOM 1430 N N . LEU A 1 186 ? 4.506 6.893 1.328 1.00 98.31 186 LEU A N 1
ATOM 1431 C CA . LEU A 1 186 ? 3.652 6.169 0.379 1.00 98.31 186 LEU A CA 1
ATOM 1432 C C . LEU A 1 186 ? 2.154 6.425 0.598 1.00 98.31 186 LEU A C 1
ATOM 1434 O O . LEU A 1 186 ? 1.389 6.485 -0.363 1.00 98.31 186 LEU A O 1
ATOM 1438 N N . SER A 1 187 ? 1.718 6.608 1.848 1.00 97.62 187 SER A N 1
ATOM 1439 C CA . SER A 1 187 ? 0.319 6.940 2.161 1.00 97.62 187 SER A CA 1
ATOM 1440 C C . SER A 1 187 ? -0.103 8.338 1.690 1.00 97.62 187 SER A C 1
ATOM 1442 O O . SER A 1 187 ? -1.298 8.594 1.547 1.00 97.62 187 SER A O 1
ATOM 1444 N N . GLN A 1 188 ? 0.862 9.243 1.477 1.00 97.44 188 GLN A N 1
ATOM 1445 C CA . GLN A 1 188 ? 0.611 10.618 1.036 1.00 97.44 188 GLN A CA 1
ATOM 1446 C C . GLN A 1 188 ? 0.631 10.774 -0.487 1.00 97.44 188 GLN A C 1
ATOM 1448 O O . GLN A 1 188 ? 0.260 11.837 -0.990 1.00 97.44 188 GLN A O 1
ATOM 1453 N N . LEU A 1 189 ? 1.046 9.741 -1.226 1.00 97.25 189 LEU A N 1
ATOM 1454 C CA . LEU A 1 189 ? 1.040 9.789 -2.681 1.00 97.25 189 LEU A CA 1
ATOM 1455 C C . LEU A 1 189 ? -0.384 9.899 -3.223 1.00 97.25 189 LEU A C 1
ATOM 1457 O O . LEU A 1 189 ? -1.310 9.236 -2.754 1.00 97.25 189 LEU A O 1
ATOM 1461 N N . THR A 1 190 ? -0.548 10.720 -4.258 1.00 94.94 190 THR A N 1
ATOM 1462 C CA . THR A 1 190 ? -1.822 10.822 -4.972 1.00 94.94 190 THR A CA 1
ATOM 1463 C C . THR A 1 190 ? -1.948 9.661 -5.964 1.00 94.94 190 THR A C 1
ATOM 1465 O O . THR A 1 190 ? -1.095 9.539 -6.846 1.00 94.94 190 THR A O 1
ATOM 1468 N N . PRO A 1 191 ? -3.003 8.827 -5.894 1.00 93.62 191 PRO A N 1
ATOM 1469 C CA . PRO A 1 191 ? -3.253 7.791 -6.897 1.00 93.62 191 PRO A CA 1
ATOM 1470 C C . PRO A 1 191 ? -3.427 8.406 -8.290 1.00 93.62 191 PRO A C 1
ATOM 1472 O O . PRO A 1 191 ? -4.158 9.384 -8.459 1.00 93.62 191 PRO A O 1
ATOM 1475 N N . GLY A 1 192 ? -2.743 7.867 -9.301 1.00 92.56 192 GLY A N 1
ATOM 1476 C CA . GLY A 1 192 ? -2.667 8.494 -10.629 1.00 92.56 192 GLY A CA 1
ATOM 1477 C C . GLY A 1 192 ? -1.770 9.737 -10.710 1.00 92.56 192 GLY A C 1
ATOM 1478 O O . GLY A 1 192 ? -1.757 10.416 -11.737 1.00 92.56 192 GLY A O 1
ATOM 1479 N N . GLY A 1 193 ? -1.074 10.079 -9.623 1.00 92.75 193 GLY A N 1
ATOM 1480 C CA . GLY A 1 193 ? -0.149 11.203 -9.540 1.00 92.75 193 GLY A CA 1
ATOM 1481 C C . GLY A 1 193 ? 1.214 10.907 -10.166 1.00 92.75 193 GLY A C 1
ATOM 1482 O O . GLY A 1 193 ? 1.498 9.798 -10.607 1.00 92.75 193 GLY A O 1
ATOM 1483 N N . LYS A 1 194 ? 2.068 11.933 -10.191 1.00 94.62 194 LYS A N 1
ATOM 1484 C CA . LYS A 1 194 ? 3.413 11.906 -10.791 1.00 94.62 194 LYS A CA 1
ATOM 1485 C C . LYS A 1 194 ? 4.478 12.098 -9.718 1.00 94.62 194 LYS A C 1
ATOM 1487 O O . LYS A 1 194 ? 5.283 13.018 -9.793 1.00 94.62 194 LYS A O 1
ATOM 1492 N N . GLN A 1 195 ? 4.381 11.309 -8.659 1.00 96.75 195 GLN A N 1
ATOM 1493 C CA . GLN A 1 195 ? 5.219 11.430 -7.472 1.00 96.75 195 GLN A CA 1
ATOM 1494 C C . GLN A 1 195 ? 5.980 10.123 -7.273 1.00 96.75 195 GLN A C 1
ATOM 1496 O O . GLN A 1 195 ? 5.385 9.047 -7.351 1.00 96.75 195 GLN A O 1
ATOM 1501 N N . GLU A 1 196 ? 7.281 10.221 -7.026 1.00 97.69 196 GLU A N 1
ATOM 1502 C CA . GLU A 1 196 ? 8.147 9.086 -6.717 1.00 97.69 196 GLU A CA 1
ATOM 1503 C C . GLU A 1 196 ? 8.638 9.200 -5.283 1.00 97.69 196 GLU A C 1
ATOM 1505 O O . GLU A 1 196 ? 9.244 10.199 -4.922 1.00 97.69 196 GLU A O 1
ATOM 1510 N N . VAL A 1 197 ? 8.437 8.168 -4.469 1.00 98.25 197 VAL A N 1
ATOM 1511 C CA . VAL A 1 197 ? 9.160 8.046 -3.201 1.00 98.25 197 VAL A CA 1
ATOM 1512 C C . VAL A 1 197 ? 10.529 7.436 -3.469 1.00 98.25 197 VAL A C 1
ATOM 1514 O O . VAL A 1 197 ? 10.624 6.326 -3.993 1.00 98.25 197 VAL A O 1
ATOM 1517 N N . VAL A 1 198 ? 11.582 8.139 -3.052 1.00 98.12 198 VAL A N 1
ATOM 1518 C CA . VAL A 1 198 ? 12.975 7.698 -3.177 1.00 98.12 198 VAL A CA 1
ATOM 1519 C C . VAL A 1 198 ? 13.534 7.404 -1.787 1.00 98.12 198 VAL A C 1
ATOM 1521 O O . VAL A 1 198 ? 13.742 8.314 -0.986 1.00 98.12 198 VAL A O 1
ATOM 1524 N N . ALA A 1 199 ? 13.787 6.127 -1.496 1.00 97.88 199 ALA A N 1
ATOM 1525 C CA . ALA A 1 199 ? 14.447 5.693 -0.265 1.00 97.88 199 ALA A CA 1
ATOM 1526 C C . ALA A 1 199 ? 15.966 5.920 -0.370 1.00 97.88 199 ALA A C 1
ATOM 1528 O O . ALA A 1 199 ? 16.695 5.099 -0.926 1.00 97.88 199 ALA A O 1
ATOM 1529 N N . THR A 1 200 ? 16.463 7.043 0.151 1.00 97.56 200 THR A N 1
ATOM 1530 C CA . THR A 1 200 ? 17.856 7.480 -0.076 1.00 97.56 200 THR A CA 1
ATOM 1531 C C . THR A 1 200 ? 18.900 6.596 0.618 1.00 97.56 200 THR A C 1
ATOM 1533 O O . THR A 1 200 ? 20.065 6.594 0.222 1.00 97.56 200 THR A O 1
ATOM 1536 N N . TRP A 1 201 ? 18.496 5.812 1.624 1.00 97.69 201 TRP A N 1
ATOM 1537 C CA . TRP A 1 201 ? 19.363 4.860 2.331 1.00 97.69 201 TRP A CA 1
ATOM 1538 C C . TRP A 1 201 ? 19.568 3.529 1.590 1.00 97.69 201 TRP A C 1
ATOM 1540 O O . TRP A 1 201 ? 20.499 2.796 1.922 1.00 97.69 201 TRP A O 1
ATOM 1550 N N . ASP A 1 202 ? 18.721 3.205 0.611 1.00 97.56 202 ASP A N 1
ATOM 1551 C CA . ASP A 1 202 ? 18.769 1.955 -0.159 1.00 97.56 202 ASP A CA 1
ATOM 1552 C C . ASP A 1 202 ? 18.548 2.243 -1.655 1.00 97.56 202 ASP A C 1
ATOM 1554 O O . ASP A 1 202 ? 17.519 1.875 -2.223 1.00 97.56 202 ASP A O 1
ATOM 1558 N N . PRO A 1 203 ? 19.487 2.942 -2.318 1.00 94.50 203 PRO A N 1
ATOM 1559 C CA . PRO A 1 203 ? 19.332 3.314 -3.716 1.00 94.50 203 PRO A CA 1
ATOM 1560 C C . PRO A 1 203 ? 19.313 2.088 -4.638 1.00 94.50 203 PRO A C 1
ATOM 1562 O O . PRO A 1 203 ? 19.999 1.081 -4.416 1.00 94.50 203 PRO A O 1
ATOM 1565 N N . LEU A 1 204 ? 18.551 2.194 -5.726 1.00 93.88 204 LEU A N 1
ATOM 1566 C CA . LEU A 1 204 ? 18.544 1.190 -6.783 1.00 93.88 204 LEU A CA 1
ATOM 1567 C C . LEU A 1 204 ? 19.784 1.304 -7.671 1.00 93.88 204 LEU A C 1
ATOM 1569 O O . LEU A 1 204 ? 20.294 2.389 -7.944 1.00 93.88 204 LEU A O 1
ATOM 1573 N N . GLU A 1 205 ? 20.257 0.153 -8.147 1.00 91.75 205 GLU A N 1
ATOM 1574 C CA . GLU A 1 205 ? 21.272 0.107 -9.197 1.00 91.75 205 GLU A CA 1
ATOM 1575 C C . GLU A 1 205 ? 20.650 0.604 -10.504 1.00 91.75 205 GLU A C 1
ATOM 1577 O O . GLU A 1 205 ? 19.648 0.047 -10.960 1.00 91.75 205 GLU A O 1
ATOM 1582 N N . THR A 1 206 ? 21.266 1.614 -11.117 1.00 93.56 206 THR A N 1
ATOM 1583 C CA . THR A 1 206 ? 20.845 2.121 -12.421 1.00 93.56 206 THR A CA 1
ATOM 1584 C C . THR A 1 206 ? 21.576 1.407 -13.550 1.00 93.56 206 THR A C 1
ATOM 1586 O O . THR A 1 206 ? 22.753 1.052 -13.436 1.00 93.56 206 THR A O 1
ATOM 1589 N N . ARG A 1 207 ? 20.875 1.171 -14.659 1.00 91.94 207 ARG A N 1
ATOM 1590 C CA . ARG A 1 207 ? 21.437 0.570 -15.874 1.00 91.94 207 ARG A CA 1
ATOM 1591 C C . ARG A 1 207 ? 20.979 1.334 -17.108 1.00 91.94 207 ARG A C 1
ATOM 1593 O O . ARG A 1 207 ? 19.907 1.929 -17.108 1.00 91.94 207 ARG A O 1
ATOM 1600 N N . GLU A 1 208 ? 21.795 1.306 -18.157 1.00 89.62 208 GLU A N 1
ATOM 1601 C CA . GLU A 1 208 ? 21.359 1.762 -19.478 1.00 89.62 208 GLU A CA 1
ATOM 1602 C C . GLU A 1 208 ? 20.258 0.840 -20.012 1.00 89.62 208 GLU A C 1
ATOM 1604 O O . GLU A 1 208 ? 20.253 -0.366 -19.739 1.00 89.62 208 GLU A O 1
ATOM 1609 N N . HIS A 1 209 ? 19.329 1.412 -20.774 1.00 89.38 209 HIS A N 1
ATOM 1610 C CA . HIS A 1 209 ? 18.197 0.691 -21.340 1.00 89.38 209 HIS A CA 1
ATOM 1611 C C . HIS A 1 209 ? 17.815 1.228 -22.720 1.00 89.38 209 HIS A C 1
ATOM 1613 O O . HIS A 1 209 ? 17.940 2.419 -23.000 1.00 89.38 209 HIS A O 1
ATOM 1619 N N . ASP A 1 210 ? 17.315 0.327 -23.562 1.00 88.44 210 ASP A N 1
ATOM 1620 C CA . ASP A 1 210 ? 16.554 0.678 -24.762 1.00 88.44 210 ASP A CA 1
ATOM 1621 C C . ASP A 1 210 ? 15.124 1.092 -24.373 1.00 88.44 210 ASP A C 1
ATOM 1623 O O . ASP A 1 210 ? 14.661 0.682 -23.308 1.00 88.44 210 ASP A O 1
ATOM 1627 N N . PRO A 1 211 ? 14.384 1.834 -25.221 1.00 85.00 211 PRO A N 1
ATOM 1628 C CA . PRO A 1 211 ? 13.025 2.279 -24.915 1.00 85.00 211 PRO A CA 1
ATOM 1629 C C . PRO A 1 211 ? 12.122 1.167 -24.365 1.00 85.00 211 PRO A C 1
ATOM 1631 O O . PRO A 1 211 ? 11.957 0.113 -24.986 1.00 85.00 211 PRO A O 1
ATOM 1634 N N . LEU A 1 212 ? 11.520 1.421 -23.201 1.00 88.50 212 LEU A N 1
ATOM 1635 C CA . LEU A 1 212 ? 10.739 0.427 -22.466 1.00 88.50 212 LEU A CA 1
ATOM 1636 C C . LEU A 1 212 ? 9.253 0.439 -22.856 1.00 88.50 212 LEU A C 1
ATOM 1638 O O . LEU A 1 212 ? 8.702 1.482 -23.221 1.00 88.50 212 LEU A O 1
ATOM 1642 N N . PRO A 1 213 ? 8.561 -0.712 -22.759 1.00 87.88 213 PRO A N 1
ATOM 1643 C CA . PRO A 1 213 ? 7.120 -0.761 -22.951 1.00 87.88 213 PRO A CA 1
ATOM 1644 C C . PRO A 1 213 ? 6.392 -0.027 -21.818 1.00 87.88 213 PRO A C 1
ATOM 1646 O O . PRO A 1 213 ? 6.732 -0.172 -20.648 1.00 87.88 213 PRO A O 1
ATOM 1649 N N . ALA A 1 214 ? 5.321 0.694 -22.154 1.00 88.88 214 ALA A N 1
ATOM 1650 C CA . ALA A 1 214 ? 4.502 1.372 -21.151 1.00 88.88 214 ALA A CA 1
ATOM 1651 C C . ALA A 1 214 ? 3.875 0.390 -20.142 1.00 88.88 214 ALA A C 1
ATOM 1653 O O . ALA A 1 214 ? 3.382 -0.686 -20.508 1.00 88.88 214 ALA A O 1
ATOM 1654 N N . VAL A 1 215 ? 3.799 0.798 -18.878 1.00 88.38 215 VAL A N 1
ATOM 1655 C CA . VAL A 1 215 ? 2.929 0.154 -17.891 1.00 88.38 215 VAL A CA 1
ATOM 1656 C C . VAL A 1 215 ? 1.491 0.558 -18.202 1.00 88.38 215 VAL A C 1
ATOM 1658 O O . VAL A 1 215 ? 1.197 1.730 -18.434 1.00 88.38 215 VAL A O 1
ATOM 1661 N N . TYR A 1 216 ? 0.571 -0.408 -18.242 1.00 87.62 216 TYR A N 1
ATOM 1662 C CA . TYR A 1 216 ? -0.812 -0.093 -18.572 1.00 87.62 216 TYR A CA 1
ATOM 1663 C C . TYR A 1 216 ? -1.495 0.630 -17.415 1.00 87.62 216 TYR A C 1
ATOM 1665 O O . TYR A 1 216 ? -1.808 0.018 -16.391 1.00 87.62 216 TYR A O 1
ATOM 1673 N N . ALA A 1 217 ? -1.787 1.912 -17.637 1.00 82.75 217 ALA A N 1
ATOM 1674 C CA . ALA A 1 217 ? -2.639 2.706 -16.770 1.00 82.75 217 ALA A CA 1
ATOM 1675 C C . ALA A 1 217 ? -4.007 2.045 -16.595 1.00 82.75 217 ALA A C 1
ATOM 1677 O O . ALA A 1 217 ? -4.647 1.608 -17.560 1.00 82.75 217 ALA A O 1
ATOM 1678 N N . GLN A 1 218 ? -4.469 1.992 -15.352 1.00 85.38 218 GLN A N 1
ATOM 1679 C CA . GLN A 1 218 ? -5.777 1.467 -14.988 1.00 85.38 218 GLN A CA 1
ATOM 1680 C C . GLN A 1 218 ? -6.639 2.564 -14.367 1.00 85.38 218 GLN A C 1
ATOM 1682 O O . GLN A 1 218 ? -6.159 3.613 -13.950 1.00 85.38 218 GLN A O 1
ATOM 1687 N N . SER A 1 219 ? -7.952 2.343 -14.344 1.00 83.62 219 SER A N 1
ATOM 1688 C CA . SER A 1 219 ? -8.875 3.269 -13.689 1.00 83.62 219 SER A CA 1
ATOM 1689 C C . SER A 1 219 ? -8.839 3.088 -12.175 1.00 83.62 219 SER A C 1
ATOM 1691 O O . SER A 1 219 ? -8.735 1.961 -11.690 1.00 83.62 219 SER A O 1
ATOM 1693 N N . ARG A 1 220 ? -9.028 4.193 -11.448 1.00 86.50 220 ARG A N 1
ATOM 1694 C CA . ARG A 1 220 ? -9.302 4.202 -10.007 1.00 86.50 220 ARG A CA 1
ATOM 1695 C C . ARG A 1 220 ? -10.442 3.241 -9.658 1.00 86.50 220 ARG A C 1
ATOM 1697 O O . ARG A 1 220 ? -11.462 3.216 -10.351 1.00 86.50 220 ARG A O 1
ATOM 1704 N N . ARG A 1 221 ? -10.265 2.440 -8.601 1.00 85.62 221 ARG A N 1
ATOM 1705 C CA . ARG A 1 221 ? -11.136 1.285 -8.310 1.00 85.62 221 ARG A CA 1
ATOM 1706 C C . ARG A 1 221 ? -11.976 1.433 -7.052 1.00 85.62 221 ARG A C 1
ATOM 1708 O O . ARG A 1 221 ? -13.069 0.875 -7.020 1.00 85.62 221 ARG A O 1
ATOM 1715 N N . ASP A 1 222 ? -11.512 2.198 -6.069 1.00 82.75 222 ASP A N 1
ATOM 1716 C CA . ASP A 1 222 ? -12.236 2.433 -4.815 1.00 82.75 222 ASP A CA 1
ATOM 1717 C C . ASP A 1 222 ? -13.567 3.171 -5.001 1.00 82.75 222 ASP A C 1
ATOM 1719 O O . ASP A 1 222 ? -14.437 3.068 -4.141 1.00 82.75 222 ASP A O 1
ATOM 1723 N N . LYS A 1 223 ? -13.728 3.923 -6.102 1.00 83.06 223 LYS A N 1
ATOM 1724 C CA . LYS A 1 223 ? -14.910 4.760 -6.388 1.00 83.06 223 LYS A CA 1
ATOM 1725 C C . LYS A 1 223 ? -15.280 5.686 -5.221 1.00 83.06 223 LYS A C 1
ATOM 1727 O O . LYS A 1 223 ? -16.450 6.008 -5.049 1.00 83.06 223 LYS A O 1
ATOM 1732 N N . GLU A 1 224 ? -14.298 6.081 -4.410 1.00 83.81 224 GLU A N 1
ATOM 1733 C CA . GLU A 1 224 ? -14.489 6.867 -3.181 1.00 83.81 224 GLU A CA 1
ATOM 1734 C C . GLU A 1 224 ? -15.320 6.168 -2.087 1.00 83.81 224 GLU A C 1
ATOM 1736 O O . GLU A 1 224 ? -15.748 6.808 -1.128 1.00 83.81 224 GLU A O 1
ATOM 1741 N N . MET A 1 225 ? -15.496 4.847 -2.189 1.00 90.06 225 MET A N 1
ATOM 1742 C CA . MET A 1 225 ? -16.279 4.004 -1.275 1.00 90.06 225 MET A CA 1
ATOM 1743 C C . MET A 1 225 ? -15.417 2.977 -0.520 1.00 90.06 225 MET A C 1
ATOM 1745 O O . MET A 1 225 ? -15.925 1.978 -0.008 1.00 90.06 225 MET A O 1
ATOM 1749 N N . ALA A 1 226 ? -14.102 3.200 -0.442 1.00 91.75 226 ALA A N 1
ATOM 1750 C CA . ALA A 1 226 ? -13.219 2.384 0.384 1.00 91.75 226 ALA A CA 1
ATOM 1751 C C . ALA A 1 226 ? -13.575 2.500 1.884 1.00 91.75 226 ALA A C 1
ATOM 1753 O O . ALA A 1 226 ? -13.893 3.604 2.362 1.00 91.75 226 ALA A O 1
ATOM 1754 N N . PRO A 1 227 ? -13.462 1.393 2.651 1.00 93.75 227 PRO A N 1
ATOM 1755 C CA . PRO A 1 227 ? -13.592 1.423 4.102 1.00 93.75 227 PRO A CA 1
ATOM 1756 C C . PRO A 1 227 ? -12.518 2.317 4.720 1.00 93.75 227 PRO A C 1
ATOM 1758 O O . PRO A 1 227 ? -11.567 2.749 4.061 1.00 93.75 227 PRO A O 1
ATOM 1761 N N . VAL A 1 228 ? -12.635 2.585 6.020 1.00 95.19 228 VAL A N 1
ATOM 1762 C CA . VAL A 1 228 ? -11.499 3.175 6.732 1.00 95.19 228 VAL A CA 1
ATOM 1763 C C . VAL A 1 228 ? -10.354 2.169 6.704 1.00 95.19 228 VAL A C 1
ATOM 1765 O O . VAL A 1 228 ? -10.528 1.006 7.061 1.00 95.19 228 VAL A O 1
ATOM 1768 N N . MET A 1 229 ? -9.189 2.630 6.262 1.00 97.38 229 MET A N 1
ATOM 1769 C CA . MET A 1 229 ? -7.971 1.836 6.219 1.00 97.38 229 MET A CA 1
ATOM 1770 C C . MET A 1 229 ? -6.923 2.477 7.116 1.00 97.38 229 MET A C 1
ATOM 1772 O O . MET A 1 229 ? -6.700 3.689 7.040 1.00 97.38 229 MET A O 1
ATOM 1776 N N . VAL A 1 230 ? -6.294 1.674 7.968 1.00 98.19 230 VAL A N 1
ATOM 1777 C CA . VAL A 1 230 ? -5.281 2.137 8.917 1.00 98.19 230 VAL A CA 1
ATOM 1778 C C . VAL A 1 230 ? -3.992 1.334 8.805 1.00 98.19 230 VAL A C 1
ATOM 1780 O O . VAL A 1 230 ? -4.000 0.133 8.545 1.00 98.19 230 VAL A O 1
ATOM 1783 N N . ALA A 1 231 ? -2.880 2.016 9.025 1.00 98.38 231 ALA A N 1
ATOM 1784 C CA . ALA A 1 231 ? -1.536 1.459 9.107 1.00 98.38 231 ALA A CA 1
ATOM 1785 C C . ALA A 1 231 ? -0.799 2.148 10.261 1.00 98.38 231 ALA A C 1
ATOM 1787 O O . ALA A 1 231 ? -1.192 3.230 10.664 1.00 98.38 231 ALA A O 1
ATOM 1788 N N . THR A 1 232 ? 0.274 1.572 10.780 1.00 97.69 232 THR A N 1
ATOM 1789 C CA . THR A 1 232 ? 1.344 2.317 11.471 1.00 97.69 232 THR A CA 1
ATOM 1790 C C . THR A 1 232 ? 2.593 2.396 10.593 1.00 97.69 232 THR A C 1
ATOM 1792 O O . THR A 1 232 ? 2.667 1.706 9.574 1.00 97.69 232 THR A O 1
ATOM 1795 N N . ASN A 1 233 ? 3.605 3.159 11.012 1.00 96.50 233 ASN A N 1
ATOM 1796 C CA . ASN A 1 233 ? 4.920 3.175 10.355 1.00 96.50 233 ASN A CA 1
ATOM 1797 C C . ASN A 1 233 ? 5.629 1.804 10.333 1.00 96.50 233 ASN A C 1
ATOM 1799 O O . ASN A 1 233 ? 6.527 1.597 9.528 1.00 96.50 233 ASN A O 1
ATOM 1803 N N . GLU A 1 234 ? 5.202 0.857 11.172 1.00 95.56 234 GLU A N 1
ATOM 1804 C CA . GLU A 1 234 ? 5.717 -0.522 11.205 1.00 95.56 234 GLU A CA 1
ATOM 1805 C C . GLU A 1 234 ? 4.951 -1.473 10.269 1.00 95.56 234 GLU A C 1
ATOM 1807 O O . GLU A 1 234 ? 5.266 -2.660 10.188 1.00 95.56 234 GLU A O 1
ATOM 1812 N N . SER A 1 235 ? 3.906 -0.989 9.590 1.00 97.81 235 SER A N 1
ATOM 1813 C CA . SER A 1 235 ? 3.126 -1.829 8.674 1.00 97.81 235 SER A CA 1
ATOM 1814 C C . SER A 1 235 ? 3.948 -2.192 7.444 1.00 97.81 235 SER A C 1
ATOM 1816 O O . SER A 1 235 ? 4.766 -1.385 7.003 1.00 97.81 235 SER A O 1
ATOM 1818 N N . PRO A 1 236 ? 3.660 -3.331 6.794 1.00 97.81 236 PRO A N 1
ATOM 1819 C CA . PRO A 1 236 ? 4.242 -3.633 5.496 1.00 97.81 236 PRO A CA 1
ATOM 1820 C C . PRO A 1 236 ? 3.940 -2.509 4.495 1.00 97.81 236 PRO A C 1
ATOM 1822 O O . PRO A 1 236 ? 2.778 -2.250 4.166 1.00 97.81 236 PRO A O 1
ATOM 1825 N N . ALA A 1 237 ? 4.985 -1.839 4.003 1.00 98.12 237 ALA A N 1
ATOM 1826 C CA . ALA A 1 237 ? 4.858 -0.704 3.089 1.00 98.12 237 ALA A CA 1
ATOM 1827 C C . ALA A 1 237 ? 4.109 -1.084 1.799 1.00 98.12 237 ALA A C 1
ATOM 1829 O O . ALA A 1 237 ? 3.323 -0.293 1.277 1.00 98.12 237 ALA A O 1
ATOM 1830 N N . ILE A 1 238 ? 4.262 -2.334 1.351 1.00 98.31 238 ILE A N 1
ATOM 1831 C CA . ILE A 1 238 ? 3.558 -2.888 0.191 1.00 98.31 238 ILE A CA 1
ATOM 1832 C C . ILE A 1 238 ? 2.031 -2.921 0.373 1.00 98.31 238 ILE A C 1
ATOM 1834 O O . ILE A 1 238 ? 1.283 -2.666 -0.568 1.00 98.31 238 ILE A O 1
ATOM 1838 N N . SER A 1 239 ? 1.549 -3.164 1.595 1.00 98.31 239 SER A N 1
ATOM 1839 C CA . SER A 1 239 ? 0.115 -3.193 1.897 1.00 98.31 239 SER A CA 1
ATOM 1840 C C . SER A 1 239 ? -0.504 -1.802 1.785 1.00 98.31 239 SER A C 1
ATOM 1842 O O . SER A 1 239 ? -1.588 -1.646 1.220 1.00 98.31 239 SER A O 1
ATOM 1844 N N . VAL A 1 240 ? 0.222 -0.780 2.250 1.00 98.38 240 VAL A N 1
ATOM 1845 C CA . VAL A 1 240 ? -0.166 0.625 2.075 1.00 98.38 240 VAL A CA 1
ATOM 1846 C C . VAL A 1 240 ? -0.088 1.026 0.607 1.00 98.38 240 VAL A C 1
ATOM 1848 O O . VAL A 1 240 ? -1.030 1.632 0.107 1.00 98.38 240 VAL A O 1
ATOM 1851 N N . ALA A 1 241 ? 0.963 0.620 -0.109 1.00 98.38 241 ALA A N 1
ATOM 1852 C CA . ALA A 1 241 ? 1.097 0.886 -1.537 1.00 98.38 241 ALA A CA 1
ATOM 1853 C C . ALA A 1 241 ? -0.089 0.343 -2.344 1.00 98.38 241 ALA A C 1
ATOM 1855 O O . ALA A 1 241 ? -0.661 1.074 -3.147 1.00 98.38 241 ALA A O 1
ATOM 1856 N N . ASN A 1 242 ? -0.515 -0.898 -2.092 1.00 98.56 242 ASN A N 1
ATOM 1857 C CA . ASN A 1 242 ? -1.661 -1.500 -2.777 1.00 98.56 242 ASN A CA 1
ATOM 1858 C C . ASN A 1 242 ? -2.985 -0.804 -2.450 1.00 98.56 242 ASN A C 1
ATOM 1860 O O . ASN A 1 242 ? -3.804 -0.601 -3.345 1.00 98.56 242 ASN A O 1
ATOM 1864 N N . ALA A 1 243 ? -3.197 -0.409 -1.193 1.00 97.81 243 ALA A N 1
ATOM 1865 C CA . ALA A 1 243 ? -4.377 0.357 -0.800 1.00 97.81 243 ALA A CA 1
ATOM 1866 C C . ALA A 1 243 ? -4.413 1.737 -1.481 1.00 97.81 243 ALA A C 1
ATOM 1868 O O . ALA A 1 243 ? -5.439 2.128 -2.044 1.00 97.81 243 ALA A O 1
ATOM 1869 N N . THR A 1 244 ? -3.283 2.448 -1.501 1.00 97.75 244 THR A N 1
ATOM 1870 C CA . THR A 1 244 ? -3.158 3.734 -2.194 1.00 97.75 244 THR A CA 1
ATOM 1871 C C . THR A 1 244 ? -3.336 3.555 -3.706 1.00 97.75 244 THR A C 1
ATOM 1873 O O . THR A 1 244 ? -4.126 4.268 -4.315 1.00 97.75 244 THR A O 1
ATOM 1876 N N . ALA A 1 245 ? -2.713 2.545 -4.322 1.00 97.06 245 ALA A N 1
ATOM 1877 C CA . ALA A 1 245 ? -2.858 2.238 -5.748 1.00 97.06 245 ALA A CA 1
ATOM 1878 C C . ALA A 1 245 ? -4.286 1.827 -6.134 1.00 97.06 245 ALA A C 1
ATOM 1880 O O . ALA A 1 245 ? -4.722 2.062 -7.255 1.00 97.06 245 ALA A O 1
ATOM 1881 N N . PHE A 1 246 ? -5.054 1.254 -5.209 1.00 95.38 246 PHE A N 1
ATOM 1882 C CA . PHE A 1 246 ? -6.482 0.998 -5.399 1.00 95.38 246 PHE A CA 1
ATOM 1883 C C . PHE A 1 246 ? -7.324 2.293 -5.429 1.00 95.38 246 PHE A C 1
ATOM 1885 O O . PHE A 1 246 ? -8.417 2.323 -6.008 1.00 95.38 246 PHE A O 1
ATOM 1892 N N . GLY A 1 247 ? -6.792 3.380 -4.863 1.00 93.81 247 GLY A N 1
ATOM 1893 C CA . GLY A 1 247 ? -7.431 4.688 -4.738 1.00 93.81 247 GLY A CA 1
ATOM 1894 C C . GLY A 1 247 ? -7.871 5.029 -3.313 1.00 93.81 247 GLY A C 1
ATOM 1895 O O . GLY A 1 247 ? -8.447 6.096 -3.103 1.00 93.81 247 GLY A O 1
ATOM 1896 N N . ALA A 1 248 ? -7.629 4.146 -2.339 1.00 93.69 248 ALA A N 1
ATOM 1897 C CA . ALA A 1 248 ? -8.050 4.354 -0.961 1.00 93.69 248 ALA A CA 1
ATOM 1898 C C . ALA A 1 248 ? -7.115 5.312 -0.211 1.00 93.69 248 ALA A C 1
ATOM 1900 O O . ALA A 1 248 ? -5.912 5.374 -0.453 1.00 93.69 248 ALA A O 1
ATOM 1901 N N . LYS A 1 249 ? -7.677 6.026 0.771 1.00 93.25 249 LYS A N 1
ATOM 1902 C CA . LYS A 1 249 ? -6.900 6.836 1.713 1.00 93.25 249 LYS A CA 1
ATOM 1903 C C . LYS A 1 249 ? -6.547 6.003 2.941 1.00 93.25 249 LYS A C 1
ATOM 1905 O O . LYS A 1 249 ? -7.438 5.640 3.711 1.00 93.25 249 LYS A O 1
ATOM 1910 N N . VAL A 1 250 ? -5.256 5.771 3.157 1.00 97.19 250 VAL A N 1
ATOM 1911 C CA . VAL A 1 250 ? -4.741 5.099 4.356 1.00 97.19 250 VAL A CA 1
ATOM 1912 C C . VAL A 1 250 ? -4.427 6.135 5.432 1.00 97.19 250 VAL A C 1
ATOM 1914 O O . VAL A 1 250 ? -3.791 7.153 5.167 1.00 97.19 250 VAL A O 1
ATOM 1917 N N . ARG A 1 251 ? -4.889 5.897 6.661 1.00 96.94 251 ARG A N 1
ATOM 1918 C CA . ARG A 1 251 ? -4.548 6.717 7.828 1.00 96.94 251 ARG A CA 1
ATOM 1919 C C . ARG A 1 251 ? -3.373 6.069 8.552 1.00 96.94 251 ARG A C 1
ATOM 1921 O O . ARG A 1 251 ? -3.490 4.931 9.004 1.00 96.94 251 ARG A O 1
ATOM 1928 N N . VAL A 1 252 ? -2.257 6.782 8.658 1.00 97.50 252 VAL A N 1
ATOM 1929 C CA . VAL A 1 252 ? -1.081 6.291 9.382 1.00 97.50 252 VAL A CA 1
ATOM 1930 C C . VAL A 1 252 ? -1.210 6.679 10.849 1.00 97.50 252 VAL A C 1
ATOM 1932 O O . VAL A 1 252 ? -1.043 7.835 11.221 1.00 97.50 252 VAL A O 1
ATOM 1935 N N . MET A 1 253 ? -1.576 5.699 11.665 1.00 95.56 253 MET A N 1
ATOM 1936 C CA . MET A 1 253 ? -1.709 5.794 13.108 1.00 95.56 253 MET A CA 1
ATOM 1937 C C . MET A 1 253 ? -0.332 5.942 13.767 1.00 95.56 253 MET A C 1
ATOM 1939 O O . MET A 1 253 ? 0.555 5.124 13.496 1.00 95.56 253 MET A O 1
ATOM 1943 N N . PRO A 1 254 ? -0.167 6.919 14.679 1.00 92.12 254 PRO A N 1
ATOM 1944 C CA . PRO A 1 254 ? 1.054 7.062 15.465 1.00 92.12 254 PRO A CA 1
ATOM 1945 C C . PRO A 1 254 ? 1.353 5.833 16.331 1.00 92.12 254 PRO A C 1
ATOM 1947 O O . PRO A 1 254 ? 2.498 5.400 16.412 1.00 92.12 254 PRO A O 1
ATOM 1950 N N . GLU A 1 255 ? 0.327 5.259 16.970 1.00 89.38 255 GLU A N 1
ATOM 1951 C CA . GLU A 1 255 ? 0.473 4.151 17.916 1.00 89.38 255 GLU A CA 1
ATOM 1952 C C . GLU A 1 255 ? -0.692 3.161 17.809 1.00 89.38 255 GLU A C 1
ATOM 1954 O O . GLU A 1 255 ? -1.828 3.524 17.511 1.00 89.38 255 GLU A O 1
ATOM 1959 N N . THR A 1 256 ? -0.435 1.885 18.101 1.00 90.25 256 THR A N 1
ATOM 1960 C CA . THR A 1 256 ? -1.496 0.863 18.139 1.00 90.25 256 THR A CA 1
ATOM 1961 C C . THR A 1 256 ? -2.264 0.833 19.465 1.00 90.25 256 THR A C 1
ATOM 1963 O O . THR A 1 256 ? -3.348 0.241 19.524 1.00 90.25 256 THR A O 1
ATOM 1966 N N . ASP A 1 257 ? -1.742 1.454 20.531 1.00 90.81 257 ASP A N 1
ATOM 1967 C CA . ASP A 1 257 ? -2.442 1.569 21.812 1.00 90.81 257 ASP A CA 1
ATOM 1968 C C . ASP A 1 257 ? -3.453 2.723 21.790 1.00 90.81 257 ASP A C 1
ATOM 1970 O O . ASP A 1 257 ? -3.164 3.890 22.046 1.00 90.81 257 ASP A O 1
ATOM 1974 N N . LEU A 1 258 ? -4.699 2.351 21.522 1.00 92.38 258 LEU A N 1
ATOM 1975 C CA . LEU A 1 258 ? -5.834 3.265 21.455 1.00 92.38 258 LEU A CA 1
ATOM 1976 C C . LEU A 1 258 ? -6.229 3.861 22.817 1.00 92.38 258 LEU A C 1
ATOM 1978 O O . LEU A 1 258 ? -7.004 4.815 22.861 1.00 92.38 258 LEU A O 1
ATOM 1982 N N . THR A 1 259 ? -5.774 3.282 23.934 1.00 88.06 259 THR A N 1
ATOM 1983 C CA . THR A 1 259 ? -6.178 3.731 25.278 1.00 88.06 259 THR A CA 1
ATOM 1984 C C . THR A 1 259 ? -5.357 4.915 25.778 1.00 88.06 259 THR A C 1
ATOM 1986 O O . THR A 1 259 ? -5.859 5.720 26.564 1.00 88.06 259 THR A O 1
ATOM 1989 N N . SER A 1 260 ? -4.117 5.033 25.305 1.00 84.50 260 SER A N 1
ATOM 1990 C CA . SER A 1 260 ? -3.176 6.099 25.652 1.00 84.50 260 SER A CA 1
ATOM 1991 C C . SER A 1 260 ? -3.058 7.167 24.561 1.00 84.50 260 SER A C 1
ATOM 1993 O O . SER A 1 260 ? -2.716 8.310 24.872 1.00 84.50 260 SER A O 1
ATOM 1995 N N . ASN A 1 261 ? -3.421 6.844 23.313 1.00 87.81 261 ASN A N 1
ATOM 1996 C CA . ASN A 1 261 ? -3.294 7.741 22.168 1.00 87.81 261 ASN A CA 1
ATOM 1997 C C . ASN A 1 261 ? -4.663 8.092 21.538 1.00 87.81 261 ASN A C 1
ATOM 1999 O O . ASN A 1 261 ? -5.267 7.318 20.791 1.00 87.81 261 ASN A O 1
ATOM 2003 N N . PHE A 1 262 ? -5.157 9.301 21.827 1.00 87.00 262 PHE A N 1
ATOM 2004 C CA . PHE A 1 262 ? -6.467 9.771 21.351 1.00 87.00 262 PHE A CA 1
ATOM 2005 C C . PHE A 1 262 ? -6.537 10.014 19.845 1.00 87.00 262 PHE A C 1
ATOM 2007 O O . PHE A 1 262 ? -7.606 9.862 19.261 1.00 87.00 262 PHE A O 1
ATOM 2014 N N . GLU A 1 263 ? -5.424 10.391 19.221 1.00 90.25 263 GLU A N 1
ATOM 2015 C CA . GLU A 1 263 ? -5.359 10.574 17.772 1.00 90.25 263 GLU A CA 1
ATOM 2016 C C . GLU A 1 263 ? -5.592 9.233 17.067 1.00 90.25 263 GLU A C 1
ATOM 2018 O O . GLU A 1 263 ? -6.461 9.116 16.205 1.00 90.25 263 GLU A O 1
ATOM 2023 N N . SER A 1 264 ? -4.909 8.191 17.538 1.00 94.44 264 SER A N 1
ATOM 2024 C CA . SER A 1 264 ? -5.073 6.818 17.062 1.00 94.44 264 SER A CA 1
ATOM 2025 C C . SER A 1 264 ? -6.501 6.310 17.290 1.00 94.44 264 SER A C 1
ATOM 2027 O O . SER A 1 264 ? -7.099 5.724 16.388 1.00 94.44 264 SER A O 1
ATOM 2029 N N . LEU A 1 265 ? -7.104 6.600 18.452 1.00 95.38 265 LEU A N 1
ATOM 2030 C CA . LEU A 1 265 ? -8.512 6.280 18.709 1.00 95.38 265 LEU A CA 1
ATOM 2031 C C . LEU A 1 265 ? -9.463 7.018 17.758 1.00 95.38 265 LEU A C 1
ATOM 2033 O O . LEU A 1 265 ? -10.393 6.405 17.239 1.00 95.38 265 LEU A O 1
ATOM 2037 N N . ALA A 1 266 ? -9.243 8.307 17.493 1.00 94.56 266 ALA A N 1
ATOM 2038 C CA . ALA A 1 266 ? -10.083 9.088 16.584 1.00 94.56 266 ALA A CA 1
ATOM 2039 C C . ALA A 1 266 ? -10.115 8.476 15.172 1.00 94.56 266 ALA A C 1
ATOM 2041 O O . ALA A 1 266 ? -11.175 8.408 14.543 1.00 94.56 266 ALA A O 1
ATOM 2042 N N . MET A 1 267 ? -8.984 7.940 14.701 1.00 95.75 267 MET A N 1
ATOM 2043 C CA . MET A 1 267 ? -8.897 7.282 13.394 1.00 95.75 267 MET A CA 1
ATOM 2044 C C . MET A 1 267 ? -9.787 6.038 13.260 1.00 95.75 267 MET A C 1
ATOM 2046 O O . MET A 1 267 ? -10.089 5.657 12.131 1.00 95.75 267 MET A O 1
ATOM 2050 N N . VAL A 1 268 ? -10.220 5.415 14.360 1.00 96.62 268 VAL A N 1
ATOM 2051 C CA . VAL A 1 268 ? -10.998 4.158 14.341 1.00 96.62 268 VAL A CA 1
ATOM 2052 C C . VAL A 1 268 ? -12.278 4.194 15.181 1.00 96.62 268 VAL A C 1
ATOM 2054 O O . VAL A 1 268 ? -13.000 3.199 15.258 1.00 96.62 268 VAL A O 1
ATOM 2057 N N . ALA A 1 269 ? -12.591 5.332 15.799 1.00 95.88 269 ALA A N 1
ATOM 2058 C CA . ALA A 1 269 ? -13.777 5.493 16.627 1.00 95.88 269 ALA A CA 1
ATOM 2059 C C . ALA A 1 269 ? -15.053 5.145 15.840 1.00 95.88 269 ALA A C 1
ATOM 2061 O O . ALA A 1 269 ? -15.247 5.597 14.714 1.00 95.88 269 ALA A O 1
ATOM 2062 N N . GLY A 1 270 ? -15.929 4.346 16.438 1.00 95.06 270 GLY A N 1
ATOM 2063 C CA . GLY A 1 270 ? -17.162 3.815 15.865 1.00 95.06 270 GLY A CA 1
ATOM 2064 C C . GLY A 1 270 ? -16.996 2.498 15.113 1.00 95.06 270 GLY A C 1
ATOM 2065 O O . GLY A 1 270 ? -17.995 1.841 14.843 1.00 95.06 270 GLY A O 1
ATOM 2066 N N . LEU A 1 271 ? -15.770 2.076 14.795 1.00 96.62 271 LEU A N 1
ATOM 2067 C CA . LEU A 1 271 ? -15.532 1.021 13.805 1.00 96.62 271 LEU A CA 1
ATOM 2068 C C . LEU A 1 271 ? -15.228 -0.357 14.395 1.00 96.62 271 LEU A C 1
ATOM 2070 O O . LEU A 1 271 ? -14.856 -1.263 13.657 1.00 96.62 271 LEU A O 1
ATOM 2074 N N . ALA A 1 272 ? -15.421 -0.560 15.701 1.00 96.81 272 ALA A N 1
ATOM 2075 C CA . ALA A 1 272 ? -15.192 -1.862 16.333 1.00 96.81 272 ALA A CA 1
ATOM 2076 C C . ALA A 1 272 ? -15.993 -3.009 15.687 1.00 96.81 272 ALA A C 1
ATOM 2078 O O . ALA A 1 272 ? -15.537 -4.151 15.684 1.00 96.81 272 ALA A O 1
ATOM 2079 N N . ASP A 1 273 ? -17.168 -2.697 15.147 1.00 94.19 273 ASP A N 1
ATOM 2080 C CA . ASP A 1 273 ? -18.062 -3.611 14.431 1.00 94.19 273 ASP A CA 1
ATOM 2081 C C . ASP A 1 273 ? -18.382 -3.076 13.017 1.00 94.19 273 ASP A C 1
ATOM 2083 O O . ASP A 1 273 ? -19.369 -3.473 12.405 1.00 94.19 273 ASP A O 1
ATOM 2087 N N . GLY A 1 274 ? -17.570 -2.133 12.526 1.00 92.38 274 GLY A N 1
ATOM 2088 C CA . GLY A 1 274 ? -17.757 -1.443 11.250 1.00 92.38 274 GLY A CA 1
ATOM 2089 C C . GLY A 1 274 ? -16.732 -1.862 10.194 1.00 92.38 274 GLY A C 1
ATOM 2090 O O . GLY A 1 274 ? -15.842 -2.665 10.484 1.00 92.38 274 GLY A O 1
ATOM 2091 N N . PRO A 1 275 ? -16.829 -1.316 8.973 1.00 94.31 275 PRO A N 1
ATOM 2092 C CA . PRO A 1 275 ? -15.951 -1.667 7.868 1.00 94.31 275 PRO A CA 1
ATOM 2093 C C . PRO A 1 275 ? -14.591 -0.970 8.042 1.00 94.31 275 PRO A C 1
ATOM 2095 O O . PRO A 1 275 ? -14.430 0.223 7.765 1.00 94.31 275 PRO A O 1
ATOM 2098 N N . LEU A 1 276 ? -13.617 -1.726 8.548 1.00 96.94 276 LEU A N 1
ATOM 2099 C CA . LEU A 1 276 ? -12.272 -1.258 8.881 1.00 96.94 276 LEU A CA 1
ATOM 2100 C C . LEU A 1 276 ? -11.241 -2.290 8.436 1.00 96.94 276 LEU A C 1
ATOM 2102 O O . LEU A 1 276 ? -11.344 -3.454 8.816 1.00 96.94 276 LEU A O 1
ATOM 2106 N N . ILE A 1 277 ? -10.219 -1.851 7.704 1.00 97.94 277 ILE A N 1
ATOM 2107 C CA . ILE A 1 277 ? -9.062 -2.682 7.357 1.00 97.94 277 ILE A CA 1
ATOM 2108 C C . ILE A 1 277 ? -7.820 -2.109 8.038 1.00 97.94 277 ILE A C 1
ATOM 2110 O O . ILE A 1 277 ? -7.524 -0.925 7.903 1.00 97.94 277 ILE A O 1
ATOM 2114 N N . ALA A 1 278 ? -7.093 -2.941 8.774 1.00 98.12 278 ALA A N 1
ATOM 2115 C CA . ALA A 1 278 ? -5.822 -2.586 9.392 1.00 98.12 278 ALA A CA 1
ATOM 2116 C C . ALA A 1 278 ? -4.683 -3.407 8.780 1.00 98.12 278 ALA A C 1
ATOM 2118 O O . ALA A 1 278 ? -4.808 -4.624 8.624 1.00 98.12 278 ALA A O 1
ATOM 2119 N N . PHE A 1 279 ? -3.578 -2.749 8.436 1.00 98.19 279 PHE A N 1
ATOM 2120 C CA . PHE A 1 279 ? -2.435 -3.386 7.787 1.00 98.19 279 PHE A CA 1
ATOM 2121 C C . PHE A 1 279 ? -1.319 -3.692 8.785 1.00 98.19 279 PHE A C 1
ATOM 2123 O O . PHE A 1 279 ? -0.767 -2.792 9.408 1.00 98.19 279 PHE A O 1
ATOM 2130 N N . GLY A 1 280 ? -0.947 -4.965 8.885 1.00 97.06 280 GLY A N 1
ATOM 2131 C CA . GLY A 1 280 ? 0.195 -5.440 9.655 1.00 97.06 280 GLY A CA 1
ATOM 2132 C C . GLY A 1 280 ? -0.158 -6.149 10.967 1.00 97.06 280 GLY A C 1
ATOM 2133 O O . GLY A 1 280 ? -1.234 -5.999 11.553 1.00 97.06 280 GLY A O 1
ATOM 2134 N N . ARG A 1 281 ? 0.792 -6.968 11.431 1.00 96.75 281 ARG A N 1
ATOM 2135 C CA . ARG A 1 281 ? 0.656 -7.851 12.604 1.00 96.75 281 ARG A CA 1
ATOM 2136 C C . ARG A 1 281 ? 0.523 -7.114 13.933 1.00 96.75 281 ARG A C 1
ATOM 2138 O O . ARG A 1 281 ? -0.048 -7.663 14.871 1.00 96.75 281 ARG A O 1
ATOM 2145 N N . GLN A 1 282 ? 1.016 -5.885 14.025 1.00 95.94 282 GLN A N 1
ATOM 2146 C CA . GLN A 1 282 ? 0.983 -5.054 15.229 1.00 95.94 282 GLN A CA 1
ATOM 2147 C C . GLN A 1 282 ? -0.445 -4.753 15.718 1.00 95.94 282 GLN A C 1
ATOM 2149 O O . GLN A 1 282 ? -0.666 -4.487 16.903 1.00 95.94 282 GLN A O 1
ATOM 2154 N N . PHE A 1 283 ? -1.443 -4.863 14.837 1.00 96.88 283 PHE A N 1
ATOM 2155 C CA . PHE A 1 283 ? -2.853 -4.737 15.204 1.00 96.88 283 PHE A CA 1
ATOM 2156 C C . PHE A 1 283 ? -3.423 -5.990 15.895 1.00 96.88 283 PHE A C 1
ATOM 2158 O O . PHE A 1 283 ? -4.444 -5.898 16.581 1.00 96.88 283 PHE A O 1
ATOM 2165 N N . GLY A 1 284 ? -2.734 -7.133 15.816 1.00 96.69 284 GLY A N 1
ATOM 2166 C CA . GLY A 1 284 ? -3.207 -8.429 16.302 1.00 96.69 284 GLY A CA 1
ATOM 2167 C C . GLY A 1 284 ? -4.239 -9.048 15.360 1.00 96.69 284 GLY A C 1
ATOM 2168 O O . GLY A 1 284 ? -4.252 -8.794 14.161 1.00 96.69 284 GLY A O 1
ATOM 2169 N N . THR A 1 285 ? -5.127 -9.879 15.888 1.00 97.38 285 THR A N 1
ATOM 2170 C CA . THR A 1 285 ? -6.252 -10.427 15.118 1.00 97.38 285 THR A CA 1
ATOM 2171 C C . THR A 1 285 ? -7.384 -9.406 14.968 1.00 97.38 285 THR A C 1
ATOM 2173 O O . THR A 1 285 ? -7.551 -8.517 15.805 1.00 97.38 285 THR A O 1
ATOM 2176 N N . SER A 1 286 ? -8.268 -9.589 13.978 1.00 97.12 286 SER A N 1
ATOM 2177 C CA . SER A 1 286 ? -9.491 -8.775 13.839 1.00 97.12 286 SER A CA 1
ATOM 2178 C C . SER A 1 286 ? -10.310 -8.680 15.126 1.00 97.12 286 SER A C 1
ATOM 2180 O O . SER A 1 286 ? -10.846 -7.621 15.451 1.00 97.12 286 SER A O 1
ATOM 2182 N N . ARG A 1 287 ? -10.408 -9.784 15.880 1.00 97.31 287 ARG A N 1
ATOM 2183 C CA . ARG A 1 287 ? -11.157 -9.835 17.141 1.00 97.31 287 ARG A CA 1
ATOM 2184 C C . ARG A 1 287 ? -10.479 -9.003 18.223 1.00 97.31 287 ARG A C 1
ATOM 2186 O O . ARG A 1 287 ? -11.162 -8.266 18.931 1.00 97.31 287 ARG A O 1
ATOM 2193 N N . GLU A 1 288 ? -9.164 -9.130 18.358 1.00 97.50 288 GLU A N 1
ATOM 2194 C CA . GLU A 1 288 ? -8.387 -8.366 19.334 1.00 97.50 288 GLU A CA 1
ATOM 2195 C C . GLU A 1 288 ? -8.425 -6.877 19.014 1.00 97.50 288 GLU A C 1
ATOM 2197 O O . GLU A 1 288 ? -8.686 -6.081 19.913 1.00 97.50 288 GLU A O 1
ATOM 2202 N N . PHE A 1 289 ? -8.249 -6.489 17.749 1.00 97.50 289 PHE A N 1
ATOM 2203 C CA . PHE A 1 289 ? -8.279 -5.080 17.370 1.00 97.50 289 PHE A CA 1
ATOM 2204 C C . PHE A 1 289 ? -9.670 -4.465 17.561 1.00 97.50 289 PHE A C 1
ATOM 2206 O O . PHE A 1 289 ? -9.810 -3.434 18.215 1.00 97.50 289 PHE A O 1
ATOM 2213 N N . SER A 1 290 ? -10.720 -5.164 17.123 1.00 97.81 290 SER A N 1
ATOM 2214 C CA . SER A 1 290 ? -12.114 -4.815 17.418 1.00 97.81 290 SER A CA 1
ATOM 2215 C C . SER A 1 290 ? -12.360 -4.643 18.926 1.00 97.81 290 SER A C 1
ATOM 2217 O O . SER A 1 290 ? -12.997 -3.682 19.361 1.00 97.81 290 SER A O 1
ATOM 2219 N N . HIS A 1 291 ? -11.830 -5.544 19.761 1.00 97.12 291 HIS A N 1
ATOM 2220 C CA . HIS A 1 291 ? -11.929 -5.432 21.216 1.00 97.12 291 HIS A CA 1
ATOM 2221 C C . HIS A 1 291 ? -11.183 -4.207 21.767 1.00 97.12 291 HIS A C 1
ATOM 2223 O O . HIS A 1 291 ? -11.768 -3.465 22.559 1.00 97.12 291 HIS A O 1
ATOM 2229 N N . LYS A 1 292 ? -9.946 -3.949 21.315 1.00 96.56 292 LYS A N 1
ATOM 2230 C CA . LYS A 1 292 ? -9.153 -2.767 21.697 1.00 96.56 292 LYS A CA 1
ATOM 2231 C C . LYS A 1 292 ? -9.906 -1.467 21.407 1.00 96.56 292 LYS A C 1
ATOM 2233 O O . LYS A 1 292 ? -9.951 -0.603 22.280 1.00 96.56 292 LYS A O 1
ATOM 2238 N N . ILE A 1 293 ? -10.562 -1.359 20.245 1.00 97.06 293 ILE A N 1
ATOM 2239 C CA . ILE A 1 293 ? -11.386 -0.191 19.892 1.00 97.06 293 ILE A CA 1
ATOM 2240 C C . ILE A 1 293 ? -12.510 -0.004 20.920 1.00 97.06 293 ILE A C 1
ATOM 2242 O O . ILE A 1 293 ? -12.619 1.067 21.515 1.00 97.06 293 ILE A O 1
ATOM 2246 N N . ARG A 1 294 ? -13.301 -1.051 21.218 1.00 96.19 294 ARG A N 1
ATOM 2247 C CA . ARG A 1 294 ? -14.403 -0.948 22.203 1.00 96.19 294 ARG A CA 1
ATOM 2248 C C . ARG A 1 294 ? -13.906 -0.532 23.588 1.00 96.19 294 ARG A C 1
ATOM 2250 O O . ARG A 1 294 ? -14.520 0.312 24.237 1.00 96.19 294 ARG A O 1
ATOM 2257 N N . VAL A 1 295 ? -12.804 -1.121 24.054 1.00 95.19 295 VAL A N 1
ATOM 2258 C CA . VAL A 1 295 ? -12.228 -0.816 25.375 1.00 95.19 295 VAL A CA 1
ATOM 2259 C C . VAL A 1 295 ? -11.748 0.634 25.450 1.00 95.19 295 VAL A C 1
ATOM 2261 O O . VAL A 1 295 ? -12.034 1.323 26.435 1.00 95.19 295 VAL A O 1
ATOM 2264 N N . ALA A 1 296 ? -11.056 1.114 24.417 1.00 94.00 296 ALA A N 1
ATOM 2265 C CA . ALA A 1 296 ? -10.570 2.488 24.356 1.00 94.00 296 ALA A CA 1
ATOM 2266 C C . ALA A 1 296 ? -11.722 3.502 24.328 1.00 94.00 296 ALA A C 1
ATOM 2268 O O . ALA A 1 296 ? -11.707 4.478 25.077 1.00 94.00 296 ALA A O 1
ATOM 2269 N N . GLU A 1 297 ? -12.779 3.228 23.564 1.00 92.62 297 GLU A N 1
ATOM 2270 C CA . GLU A 1 297 ? -13.973 4.073 23.532 1.00 92.62 297 GLU A CA 1
ATOM 2271 C C . GLU A 1 297 ? -14.689 4.160 24.881 1.00 92.62 297 GLU A C 1
ATOM 2273 O O . GLU A 1 297 ? -15.029 5.255 25.330 1.00 92.62 297 GLU A O 1
ATOM 2278 N N . LEU A 1 298 ? -14.901 3.022 25.550 1.00 91.56 298 LEU A N 1
ATOM 2279 C CA . LEU A 1 298 ? -15.507 2.992 26.884 1.00 91.56 298 LEU A CA 1
ATOM 2280 C C . LEU A 1 298 ? -14.666 3.778 27.897 1.00 91.56 298 LEU A C 1
ATOM 2282 O O . LEU A 1 298 ? -15.209 4.456 28.773 1.00 91.56 298 LEU A O 1
ATOM 2286 N N . SER A 1 299 ? -13.341 3.704 27.776 1.00 88.62 299 SER A N 1
ATOM 2287 C CA . SER A 1 299 ? -12.416 4.453 28.628 1.00 88.62 299 SER A CA 1
ATOM 2288 C C . SER A 1 299 ? -12.520 5.961 28.377 1.00 88.62 299 SER A C 1
ATOM 2290 O O . SER A 1 299 ? -12.654 6.728 29.334 1.00 88.62 299 SER A O 1
ATOM 2292 N N . ALA A 1 300 ? -12.570 6.387 27.110 1.00 86.69 300 ALA A N 1
ATOM 2293 C CA . ALA A 1 300 ? -12.756 7.788 26.734 1.00 86.69 300 ALA A CA 1
ATOM 2294 C C . ALA A 1 300 ? -14.101 8.355 27.236 1.00 86.69 300 ALA A C 1
ATOM 2296 O O . ALA A 1 300 ? -14.136 9.434 27.831 1.00 86.69 300 ALA A O 1
ATOM 2297 N N . GLN A 1 301 ? -15.193 7.595 27.102 1.00 85.12 301 GLN A N 1
ATOM 2298 C CA . GLN A 1 301 ? -16.520 7.983 27.603 1.00 85.12 301 GLN A CA 1
ATOM 2299 C C . GLN A 1 301 ? -16.546 8.137 29.134 1.00 85.12 301 GLN A C 1
ATOM 2301 O O . GLN A 1 301 ? -17.141 9.072 29.675 1.00 85.12 301 GLN A O 1
ATOM 2306 N N . ARG A 1 302 ? -15.879 7.238 29.872 1.00 84.44 302 ARG A N 1
ATOM 2307 C CA . ARG A 1 302 ? -15.766 7.343 31.339 1.00 84.44 302 ARG A CA 1
ATOM 2308 C C . ARG A 1 302 ? -14.981 8.583 31.769 1.00 84.44 302 ARG A C 1
ATOM 2310 O O . ARG A 1 302 ? -15.367 9.240 32.743 1.00 84.44 302 ARG A O 1
ATOM 2317 N N . ALA A 1 303 ? -13.908 8.917 31.053 1.00 80.69 303 ALA A N 1
ATOM 2318 C CA . ALA A 1 303 ? -13.132 10.125 31.311 1.00 80.69 303 ALA A CA 1
ATOM 2319 C C . ALA A 1 303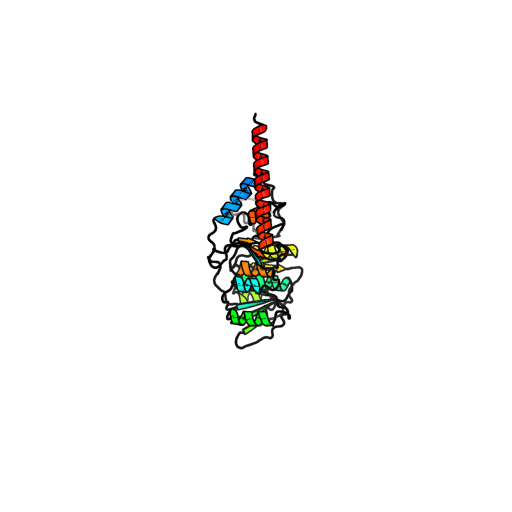 ? -13.978 11.397 31.099 1.00 80.69 303 ALA A C 1
ATOM 2321 O O . ALA A 1 303 ? -13.950 12.305 31.935 1.00 80.69 303 ALA A O 1
ATOM 2322 N N . GLU A 1 304 ? -14.803 11.435 30.050 1.00 75.56 304 GLU A N 1
ATOM 2323 C CA . GLU A 1 304 ? -15.727 12.543 29.771 1.00 75.56 304 GLU A CA 1
ATOM 2324 C C . GLU A 1 304 ? -16.736 12.749 30.908 1.00 75.56 304 GLU A C 1
ATOM 2326 O O . GLU A 1 304 ? -16.815 13.836 31.488 1.00 75.56 304 GLU A O 1
ATOM 2331 N N . ASN A 1 305 ? -17.433 11.681 31.307 1.00 77.12 305 ASN A N 1
ATOM 2332 C CA . ASN A 1 305 ? -18.440 11.725 32.371 1.00 77.12 305 ASN A CA 1
ATOM 2333 C C . ASN A 1 305 ? -17.861 12.218 33.708 1.00 77.12 305 ASN A C 1
ATOM 2335 O O . ASN A 1 305 ? -18.490 13.004 34.422 1.00 77.12 305 ASN A O 1
ATOM 2339 N N . THR A 1 306 ? -16.630 11.809 34.028 1.00 74.38 306 THR A N 1
ATOM 2340 C CA . THR A 1 306 ? -15.922 12.256 35.238 1.00 74.38 306 THR A CA 1
ATOM 2341 C C . THR A 1 306 ? -15.604 13.754 35.183 1.00 74.38 306 THR A C 1
ATOM 2343 O O . THR A 1 306 ? -15.734 14.464 36.184 1.00 74.38 306 THR A O 1
ATOM 2346 N N . THR A 1 307 ? -15.219 14.258 34.011 1.00 72.50 307 THR A N 1
ATOM 2347 C CA . THR A 1 307 ? -14.857 15.667 33.801 1.00 72.50 307 THR A CA 1
ATOM 2348 C C . THR A 1 307 ? -16.085 16.578 33.898 1.00 72.50 307 THR A C 1
ATOM 2350 O O . THR A 1 307 ? -16.055 17.595 34.596 1.00 72.50 307 THR A O 1
ATOM 2353 N N . VAL A 1 308 ? -17.206 16.166 33.295 1.00 69.94 308 VAL A N 1
ATOM 2354 C CA . VAL A 1 308 ? -18.495 16.877 33.377 1.00 69.94 308 VAL A CA 1
ATOM 2355 C C . VAL A 1 308 ? -19.023 16.914 34.815 1.00 69.94 308 VAL A C 1
ATOM 2357 O O . VAL A 1 308 ? -19.474 17.964 35.277 1.00 69.94 308 VAL A O 1
ATOM 2360 N N . SER A 1 309 ? -18.923 15.805 35.558 1.00 66.31 309 SER A N 1
ATOM 2361 C CA . SER A 1 309 ? -19.339 15.755 36.967 1.00 66.31 309 SER A CA 1
ATOM 2362 C C . SER A 1 309 ? -18.526 16.702 37.855 1.00 66.31 309 SER A C 1
ATOM 2364 O O . SER A 1 309 ? -19.101 17.373 38.711 1.00 66.31 309 SER A O 1
ATOM 2366 N N . LYS A 1 310 ? -17.203 16.797 37.654 1.00 65.25 310 LYS A N 1
ATOM 2367 C CA . LYS A 1 310 ? -16.348 17.729 38.410 1.00 65.25 310 LYS A CA 1
ATOM 2368 C C . LYS A 1 310 ? -16.672 19.192 38.101 1.00 65.25 310 LYS A C 1
ATOM 2370 O O . LYS A 1 310 ? -16.710 20.000 39.021 1.00 65.25 310 LYS A O 1
ATOM 2375 N N . SER A 1 311 ? -16.957 19.525 36.838 1.00 65.94 311 SER A N 1
ATOM 2376 C CA . SER A 1 311 ? -17.321 20.891 36.432 1.00 65.94 311 SER A CA 1
ATOM 2377 C C . SER A 1 311 ? -18.671 21.357 36.992 1.00 65.94 311 SER A C 1
ATOM 2379 O O . SER A 1 311 ? -18.837 22.549 37.251 1.00 65.94 311 SER A O 1
ATOM 2381 N N . LYS A 1 312 ? -19.633 20.445 37.193 1.00 64.12 312 LYS A N 1
ATOM 2382 C CA . LYS A 1 312 ? -20.921 20.774 37.826 1.00 64.12 312 LYS A CA 1
ATOM 2383 C C . LYS A 1 312 ? -20.787 21.037 39.330 1.00 64.12 312 LYS A C 1
ATOM 2385 O O . LYS A 1 312 ? -21.456 21.931 39.832 1.00 64.12 312 LYS A O 1
ATOM 2390 N N . ASN A 1 313 ? -19.897 20.324 40.023 1.00 63.84 313 ASN A N 1
ATOM 2391 C CA . ASN A 1 313 ? -19.712 20.473 41.472 1.00 63.84 313 ASN A CA 1
ATOM 2392 C C . ASN A 1 313 ? -18.883 21.702 41.887 1.00 63.84 313 ASN A C 1
ATOM 2394 O O . ASN A 1 313 ? -18.968 22.107 43.036 1.00 63.84 313 ASN A O 1
ATOM 2398 N N . THR A 1 314 ? -18.092 22.305 40.994 1.00 60.31 314 THR A N 1
ATOM 2399 C CA . THR A 1 314 ? -17.318 23.532 41.286 1.00 60.31 314 THR A CA 1
ATOM 2400 C C . THR A 1 314 ? -18.069 24.832 40.990 1.00 60.31 314 THR A C 1
ATOM 2402 O O . THR A 1 314 ? -17.543 25.911 41.248 1.00 60.31 314 THR A O 1
ATOM 2405 N N . LYS A 1 315 ? -19.284 24.749 40.435 1.00 53.41 315 LYS A N 1
ATOM 2406 C CA . LYS A 1 315 ? -20.162 25.899 40.152 1.00 53.41 315 LYS A CA 1
ATOM 2407 C C . LYS A 1 315 ? -21.319 26.044 41.152 1.00 53.41 315 LYS A C 1
ATOM 2409 O O . LYS A 1 315 ? -22.225 26.834 40.894 1.00 53.41 315 LYS A O 1
ATOM 2414 N N . SER A 1 316 ? -21.296 25.287 42.248 1.00 46.66 316 SER A N 1
ATOM 2415 C CA . SER A 1 316 ? -22.269 25.355 43.343 1.00 46.66 316 SER A CA 1
ATOM 2416 C C . SER A 1 316 ? -21.591 25.761 44.640 1.00 46.66 316 SER A C 1
ATOM 2418 O O . SER A 1 316 ? -22.332 26.290 45.494 1.00 46.66 316 SER A O 1
#

Organism: NCBI:txid37637

Secondary structure (DSSP, 8-state):
----------------------------------------S-HHHHHHHHHHHHHT----TTS-SSEEEE--SSSHHHHHHH-S--SEEEEE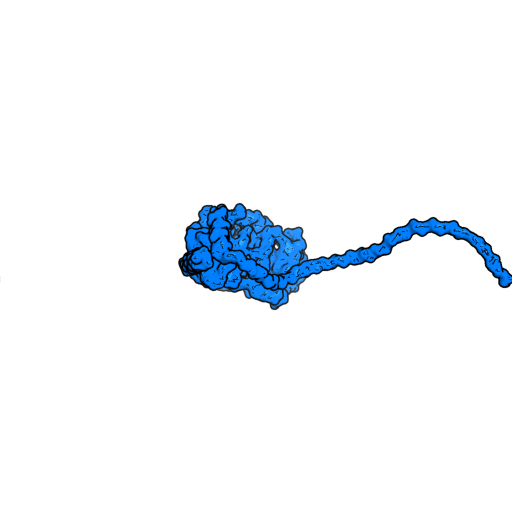-SSHHHHHHHHHHHHHHT--EEE--GGGHHHHHHHHHHHT-SEEEEESS-S----BSSSEEEEE---HHHHHHHHSS--EEEEE-SGGGHHHHHHHSPTT--EEEEETTSPPPP---PPPPPP------STT-PPEEEE-TTS-HHHHHHHHHHTPPEEE-S-S-TTT-HHHHHTTTT-TTSSEEEESGGG--HHHHHHHHHHHHHHHHHHHHHHHHHHHHTT-

Sequence (316 aa):
MPRLNHRSVVAAVIAASGLVVSSCSSVQQNFESRPFEKTTSAIPTAINQARSENLNRFVDDAYPNRVQVIAEDFGLETVREFFRQSRTLIVVENRDGAIARGASIGIAQYAPVVIYDRSVHGEIRQLIEDLRVERVLTVGKVGIADSTGAFEVFNDPGTDQALADFTAHEFEQIEVSDPANLVHALSQLTPGGKQEVVATWDPLETREHDPLPAVYAQSRRDKEMAPVMVATNESPAISVANATAFGAKVRVMPETDLTSNFESLAMVAGLADGPLIAFGRQFGTSREFSHKIRVAELSAQRAENTTVSKSKNTKS

Radius of gyration: 27.11 Å; Cα contacts (8 Å, |Δi|>4): 595; chains: 1; bounding box: 68×98×69 Å